Protein AF-A0A5A7NPW7-F1 (afdb_monomer_lite)

Sequence (371 aa):
MAKNNQRTGAKGPSGTAPRSLGAMRADRELAGLTTLFIEWYDDGSEPGLAEEARVALKVFTAALGGYFDSDPAASATAYRAELLAVVLDRLITSTSDDDVVDHAVRSARIFTLFLEDTGRWTGTEEELEELYRLFDEVESMASDLPEIPEEHIPDIEPAAQLEVLAKLPLVAAAGSILRWLGDGKDLDEELMPTALDEEAAAAALAADGAAALPVDQLLAVLEVSGLVSIDAETRRAVPTGEAAEFGTEAASDESRRAAYAALAVAYYWIAVTAFSPDLPLLQDSSELLAVVLVAAASPTPPTVEDLLASSDGVGESADDVVAVTHGRLLELAQAGLVDLAEADGASGPITLAPALVPLLAEALDRAAEEG

Foldseek 3Di:
DDDDDDDDDDDDPDDDDDQAPLLVVLCVQCVVVLVVQLVVCCVPDPHPCSVVSVVLSVLLSVLSSQLCVVPVVDHLQEDALVSSLVSLVVVVVVDPDLVSSLSNLVSSLSSLVSCVVVVNRPYDPVRSVSSVVSSVVVLVVSLLFDFQPPVLQDDDDLLRLLVLLCPFLLLLLLLLLLVLQPQKDAADPVLHRDPVSQVVSQVSSVVSVRFSARVVLSLQLCCQLQQWDQDNVRSMIGGDPLVVQRPDPVHDSVSNSSSSLSSLLSSLLCLLQVDDVVDVLSPLLSSVLSVLQSQQSDPRHDWLVNLCCPLVPVDPSSNSSSVVNVVSLVSCVSSVQWDFDDDPPDTDGTHGDSSNSVSSNSSSVVNSVPD

Radius of gyration: 26.15 Å; chains: 1; bounding box: 70×56×79 Å

Organism: NCBI:txid1682741

pLDDT: mean 85.6, std 12.87, range [43.41, 98.25]

Structure (mmCIF, N/CA/C/O backbone):
data_AF-A0A5A7NPW7-F1
#
_entry.id   AF-A0A5A7NPW7-F1
#
loop_
_atom_site.group_PDB
_atom_site.id
_atom_site.type_symbol
_atom_site.label_atom_id
_atom_site.label_alt_id
_atom_site.label_comp_id
_atom_site.label_asym_id
_atom_site.label_entity_id
_atom_site.label_seq_id
_atom_site.pdbx_PDB_ins_code
_atom_site.Cartn_x
_atom_site.Cartn_y
_atom_site.Cartn_z
_atom_site.occupancy
_atom_site.B_iso_or_equiv
_atom_site.auth_seq_id
_atom_site.auth_comp_id
_atom_site.auth_asym_id
_atom_site.auth_atom_id
_atom_site.pdbx_PDB_model_num
ATOM 1 N N . MET A 1 1 ? 39.673 -28.848 48.457 1.00 44.72 1 MET A N 1
ATOM 2 C CA . MET A 1 1 ? 39.264 -27.998 47.319 1.00 44.72 1 MET A CA 1
ATOM 3 C C . MET A 1 1 ? 37.829 -28.350 46.975 1.00 44.72 1 MET A C 1
ATOM 5 O O . MET A 1 1 ? 37.550 -29.508 46.691 1.00 44.72 1 MET A O 1
ATOM 9 N N . ALA A 1 2 ? 36.922 -27.400 47.192 1.00 43.41 2 ALA A N 1
ATOM 10 C CA . ALA A 1 2 ? 35.480 -27.613 47.246 1.00 43.41 2 ALA A CA 1
ATOM 11 C C . ALA A 1 2 ? 34.859 -27.672 45.841 1.00 43.41 2 ALA A C 1
ATOM 13 O O . ALA A 1 2 ? 35.153 -26.828 44.999 1.00 43.41 2 ALA A O 1
ATOM 14 N N . LYS A 1 3 ? 33.995 -28.666 45.612 1.00 46.78 3 LYS A N 1
ATOM 15 C CA . LYS A 1 3 ? 33.121 -28.755 44.437 1.00 46.78 3 LYS A CA 1
ATOM 16 C C . LYS A 1 3 ? 31.854 -27.951 44.725 1.00 46.78 3 LYS A C 1
ATOM 18 O O . LYS A 1 3 ? 31.143 -28.251 45.681 1.00 46.78 3 LYS A O 1
ATOM 23 N N . ASN A 1 4 ? 31.618 -26.920 43.921 1.00 44.50 4 ASN A N 1
ATOM 24 C CA . ASN A 1 4 ? 30.466 -26.034 44.018 1.00 44.50 4 ASN A CA 1
ATOM 25 C C . ASN A 1 4 ? 29.310 -26.638 43.202 1.00 44.50 4 ASN A C 1
ATOM 27 O O . ASN A 1 4 ? 29.376 -26.680 41.977 1.00 44.50 4 ASN A O 1
ATOM 31 N N . ASN A 1 5 ? 28.287 -27.161 43.882 1.00 44.81 5 ASN A N 1
ATOM 32 C CA . ASN A 1 5 ? 27.066 -27.672 43.256 1.00 44.81 5 ASN A CA 1
ATOM 33 C C . ASN 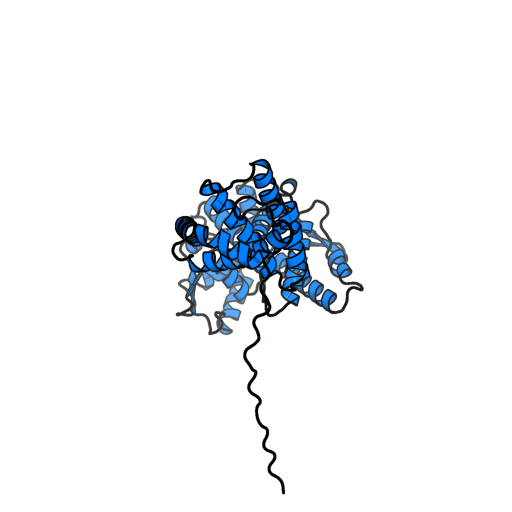A 1 5 ? 26.064 -26.518 43.107 1.00 44.81 5 ASN A C 1
ATOM 35 O O . ASN A 1 5 ? 25.367 -26.175 44.064 1.00 44.81 5 ASN A O 1
ATOM 39 N N . GLN A 1 6 ? 25.963 -25.942 41.908 1.00 48.06 6 GLN A N 1
ATOM 40 C CA . GLN A 1 6 ? 24.840 -25.079 41.545 1.00 48.06 6 GLN A CA 1
ATOM 41 C C . GLN A 1 6 ? 23.592 -25.943 41.326 1.00 48.06 6 GLN A C 1
ATOM 43 O O . GLN A 1 6 ? 23.479 -26.683 40.353 1.00 48.06 6 GLN A O 1
ATOM 48 N N . ARG A 1 7 ? 22.654 -25.862 42.273 1.00 48.84 7 ARG A N 1
ATOM 49 C CA . ARG A 1 7 ? 21.286 -26.363 42.121 1.00 48.84 7 ARG A CA 1
ATOM 50 C C . ARG A 1 7 ? 20.503 -25.380 41.253 1.00 48.84 7 ARG A C 1
ATOM 52 O O . ARG A 1 7 ? 20.209 -24.273 41.691 1.00 48.84 7 ARG A O 1
ATOM 59 N N . THR A 1 8 ? 20.144 -25.811 40.053 1.00 49.22 8 THR A N 1
ATOM 60 C CA . THR A 1 8 ? 19.123 -25.191 39.203 1.00 49.22 8 THR A CA 1
ATOM 61 C C . THR A 1 8 ? 17.767 -25.287 39.905 1.00 49.22 8 THR A C 1
ATOM 63 O O . THR A 1 8 ? 17.200 -26.373 40.034 1.00 49.22 8 THR A O 1
ATOM 66 N N . GLY A 1 9 ? 17.273 -24.162 40.424 1.00 46.06 9 GLY A N 1
ATOM 67 C CA . GLY A 1 9 ? 15.923 -24.057 40.971 1.00 46.06 9 GLY A CA 1
ATOM 68 C C . GLY A 1 9 ? 14.895 -24.140 39.846 1.00 46.06 9 GLY A C 1
ATOM 69 O O . GLY A 1 9 ? 14.925 -23.331 38.923 1.00 46.06 9 GLY A O 1
ATOM 70 N N . ALA A 1 10 ? 14.002 -25.124 39.919 1.00 48.94 10 ALA A N 1
ATOM 71 C CA . ALA A 1 10 ? 12.843 -25.218 39.045 1.00 48.94 10 ALA A CA 1
ATOM 72 C C . ALA A 1 10 ? 11.944 -23.988 39.259 1.00 48.94 10 ALA A C 1
ATOM 74 O O . ALA A 1 10 ? 11.510 -23.732 40.385 1.00 48.94 10 ALA A O 1
ATOM 75 N N . LYS A 1 11 ? 11.677 -23.228 38.187 1.00 53.12 11 LYS A N 1
ATOM 76 C CA . LYS A 1 11 ? 10.608 -22.222 38.159 1.00 53.12 11 LYS A CA 1
ATOM 77 C C . LYS A 1 11 ? 9.298 -22.946 38.476 1.00 53.12 11 LYS A C 1
ATOM 79 O O . LYS A 1 11 ? 8.883 -23.824 37.724 1.00 53.12 11 LYS A O 1
ATOM 84 N N . GLY A 1 12 ? 8.698 -22.633 39.624 1.00 45.97 12 GLY A N 1
ATOM 85 C CA . GLY A 1 12 ? 7.358 -23.105 39.960 1.00 45.97 12 GLY A CA 1
ATOM 86 C C . GLY A 1 12 ? 6.336 -22.611 38.928 1.00 45.97 12 GLY A C 1
ATOM 87 O O . GLY A 1 12 ? 6.608 -21.617 38.250 1.00 45.97 12 GLY A O 1
ATOM 88 N N . PRO A 1 13 ? 5.186 -23.294 38.790 1.00 49.59 13 PRO A N 1
ATOM 89 C CA . PRO A 1 13 ? 4.138 -22.892 37.862 1.00 49.59 13 PRO A CA 1
ATOM 90 C C . PRO A 1 13 ? 3.733 -21.449 38.163 1.00 49.59 13 PRO A C 1
ATOM 92 O O . PRO A 1 13 ? 3.407 -21.112 39.303 1.00 49.59 13 PRO A O 1
ATOM 95 N N . SER A 1 14 ? 3.817 -20.603 37.140 1.00 51.94 14 SER A N 1
ATOM 96 C CA . SER A 1 14 ? 3.294 -19.243 37.131 1.00 51.94 14 SER A CA 1
ATOM 97 C C . SER A 1 14 ? 1.863 -19.271 37.658 1.00 51.94 14 SER A C 1
ATOM 99 O O . SER A 1 14 ? 0.975 -19.850 37.035 1.00 51.94 14 SER A O 1
ATOM 101 N N . GLY A 1 15 ? 1.650 -18.706 38.848 1.00 50.75 15 GLY A N 1
ATOM 102 C CA . GLY A 1 15 ? 0.315 -18.566 39.410 1.00 50.75 15 GLY A CA 1
ATOM 103 C C . GLY A 1 15 ? -0.526 -17.743 38.445 1.00 50.75 15 GLY A C 1
ATOM 104 O O . GLY A 1 15 ? -0.184 -16.596 38.170 1.00 50.75 15 GLY A O 1
ATOM 105 N N . THR A 1 16 ? -1.580 -18.347 37.899 1.00 68.50 16 THR A N 1
ATOM 106 C CA . THR A 1 16 ? -2.540 -17.678 37.024 1.00 68.50 16 THR A CA 1
ATOM 107 C C . THR A 1 16 ? -3.051 -16.440 37.749 1.00 68.50 16 THR A C 1
ATOM 109 O O . THR A 1 16 ? -3.620 -16.559 38.838 1.00 68.50 16 THR A O 1
ATOM 112 N N . ALA A 1 17 ? -2.798 -15.254 37.192 1.00 66.88 17 ALA A N 1
ATOM 113 C CA . ALA A 1 17 ? -3.315 -14.016 37.753 1.00 66.88 17 ALA A CA 1
ATOM 114 C C . ALA A 1 17 ? -4.847 -14.125 37.906 1.00 66.88 17 ALA A C 1
ATOM 116 O O . ALA A 1 17 ? -5.497 -14.782 37.083 1.00 66.88 17 ALA A O 1
ATOM 117 N N . PRO A 1 18 ? -5.437 -13.548 38.968 1.00 78.44 18 PRO A N 1
ATOM 118 C CA . PRO A 1 18 ? -6.883 -13.575 39.148 1.00 78.44 18 PRO A CA 1
ATOM 119 C C . PRO A 1 18 ? -7.572 -12.963 37.917 1.00 78.44 18 PRO A C 1
ATOM 121 O O . PRO A 1 18 ? -7.284 -11.827 37.551 1.00 78.44 18 PRO A O 1
ATOM 124 N N . ARG A 1 19 ? -8.461 -13.727 37.267 1.00 86.75 19 ARG A N 1
ATOM 125 C CA . ARG A 1 19 ? -9.272 -13.252 36.132 1.00 86.75 19 ARG A CA 1
ATOM 126 C C . ARG A 1 19 ? -10.299 -12.222 36.611 1.00 86.75 19 ARG A C 1
ATOM 128 O O . ARG A 1 19 ? -10.912 -12.438 37.659 1.00 86.75 19 ARG A O 1
ATOM 135 N N . SER A 1 20 ? -10.502 -11.143 35.848 1.00 91.38 20 SER A N 1
ATOM 136 C CA . SER A 1 20 ? -11.542 -10.152 36.154 1.00 91.38 20 SER A CA 1
ATOM 137 C C . SER A 1 20 ? -12.945 -10.748 35.986 1.00 91.38 20 SER A C 1
ATOM 139 O O . SER A 1 20 ? -13.138 -11.760 35.301 1.00 91.38 20 SER A O 1
ATOM 141 N N . LEU A 1 21 ? -13.936 -10.144 36.648 1.00 93.75 21 LEU A N 1
ATOM 142 C CA . LEU A 1 21 ? -15.332 -10.568 36.518 1.00 93.75 21 LEU A CA 1
ATOM 143 C C . LEU A 1 21 ? -15.869 -10.281 35.110 1.00 93.75 21 LEU A C 1
ATOM 145 O O . LEU A 1 21 ? -16.601 -11.118 34.580 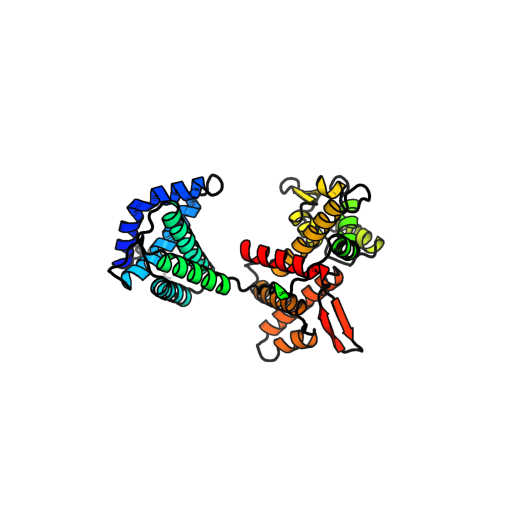1.00 93.75 21 LEU A O 1
ATOM 149 N N . GLY A 1 22 ? -15.469 -9.161 34.495 1.00 93.31 22 GLY A N 1
ATOM 150 C CA . GLY A 1 22 ? -15.767 -8.838 33.103 1.00 93.31 22 GLY A CA 1
ATOM 151 C C . GLY A 1 22 ? -15.268 -9.912 32.142 1.00 93.31 22 GLY A C 1
ATOM 152 O O . GLY A 1 22 ? -16.054 -10.410 31.342 1.00 93.31 22 GLY A O 1
ATOM 153 N N . ALA A 1 23 ? -14.028 -10.389 32.299 1.00 91.69 23 ALA A N 1
ATOM 154 C CA . ALA A 1 23 ? -13.485 -11.467 31.467 1.00 91.69 23 ALA A CA 1
ATOM 155 C C . ALA A 1 23 ? -14.291 -12.777 31.584 1.00 91.69 23 ALA A C 1
ATOM 157 O O . ALA A 1 23 ? -14.645 -13.385 30.578 1.00 91.69 23 ALA A O 1
ATOM 158 N N . MET A 1 24 ? -14.655 -13.196 32.805 1.00 95.94 24 MET A N 1
ATOM 159 C CA . MET A 1 24 ? -15.495 -14.394 32.996 1.00 95.94 24 MET A CA 1
ATOM 160 C C . MET A 1 24 ? -16.886 -14.241 32.374 1.00 95.94 24 MET A C 1
ATOM 162 O O . MET A 1 24 ? -17.508 -15.223 31.962 1.00 95.94 24 MET A O 1
ATOM 166 N N . ARG A 1 25 ? -17.408 -13.014 32.361 1.00 95.88 25 ARG A N 1
ATOM 167 C CA . ARG A 1 25 ? -18.697 -12.708 31.760 1.00 95.88 25 ARG A CA 1
ATOM 168 C C . ARG A 1 25 ? -18.618 -12.726 30.234 1.00 95.88 25 ARG A C 1
ATOM 170 O O . ARG A 1 25 ? -19.495 -13.338 29.633 1.00 95.88 25 ARG A O 1
ATOM 177 N N . ALA A 1 26 ? -17.587 -12.118 29.649 1.00 95.00 26 ALA A N 1
ATOM 178 C CA . ALA A 1 26 ? -17.327 -12.139 28.212 1.00 95.00 26 ALA A CA 1
ATOM 179 C C . ALA A 1 26 ? -17.226 -13.581 27.698 1.00 95.00 26 ALA A C 1
ATOM 181 O O . ALA A 1 26 ? -18.001 -13.954 26.821 1.00 95.00 26 ALA A O 1
ATOM 182 N N . ASP A 1 27 ? -16.412 -14.425 28.350 1.00 95.50 27 ASP A N 1
ATOM 183 C CA . ASP A 1 27 ? -16.305 -15.862 28.047 1.00 95.50 27 ASP A CA 1
ATOM 184 C C . ASP A 1 27 ? -17.688 -16.540 28.007 1.00 95.50 27 ASP A C 1
ATOM 186 O O . ASP A 1 27 ? -18.004 -17.318 27.108 1.00 95.50 27 ASP A O 1
ATOM 190 N N . ARG A 1 28 ? -18.539 -16.254 29.000 1.00 96.44 28 ARG A N 1
ATOM 191 C CA . ARG A 1 28 ? -19.858 -16.885 29.129 1.00 96.44 28 ARG A CA 1
ATOM 192 C C . ARG A 1 28 ? -20.853 -16.403 28.076 1.00 96.44 28 ARG A C 1
ATOM 194 O O . ARG A 1 28 ? -21.636 -17.219 27.597 1.00 96.44 28 ARG A O 1
ATOM 201 N N . GLU A 1 29 ? -20.888 -15.106 27.783 1.00 95.81 29 GLU A N 1
ATOM 202 C CA . GLU A 1 29 ? -21.815 -14.554 26.787 1.00 95.81 29 GLU A CA 1
ATOM 203 C C . GLU A 1 29 ? -21.414 -14.970 25.369 1.00 95.81 29 GLU A C 1
ATOM 205 O O . GLU A 1 29 ? -22.274 -15.385 24.592 1.00 95.81 29 GLU A O 1
ATOM 210 N N . LEU A 1 30 ? -20.114 -14.981 25.068 1.00 96.25 30 LEU A N 1
ATOM 211 C CA . LEU A 1 30 ? -19.608 -15.384 23.759 1.00 96.25 30 LEU A CA 1
ATOM 212 C C . LEU A 1 30 ? -19.659 -16.897 23.531 1.00 96.25 30 LEU A C 1
ATOM 214 O O . LEU A 1 30 ? -19.820 -17.310 22.388 1.00 96.25 30 LEU A O 1
ATOM 218 N N . ALA A 1 31 ? -19.635 -17.735 24.575 1.00 96.31 31 ALA A N 1
ATOM 219 C CA . ALA A 1 31 ? -19.703 -19.195 24.424 1.00 96.31 31 ALA A CA 1
ATOM 220 C C . ALA A 1 31 ? -20.925 -19.689 23.623 1.00 96.31 31 ALA A C 1
ATOM 222 O O . ALA A 1 31 ? -20.846 -20.716 22.952 1.00 96.31 31 ALA A O 1
ATOM 223 N N . GLY A 1 32 ? -22.056 -18.975 23.690 1.00 93.75 32 GLY A N 1
ATOM 224 C CA . GLY A 1 32 ? -23.256 -19.295 22.906 1.00 93.75 32 GLY A CA 1
ATOM 225 C C . GLY A 1 32 ? -23.204 -18.823 21.448 1.00 93.75 32 GLY A C 1
ATOM 226 O O . GLY A 1 32 ? -24.010 -19.276 20.639 1.00 93.75 32 GLY A O 1
ATOM 227 N N . LEU A 1 33 ? -22.273 -17.924 21.122 1.00 97.25 33 LEU A N 1
ATOM 228 C CA . LEU A 1 33 ? -22.103 -17.308 19.806 1.00 97.25 33 LEU A CA 1
ATOM 229 C C . LEU A 1 33 ? -20.884 -17.860 19.057 1.00 97.25 33 LEU A C 1
ATOM 231 O O . LEU A 1 33 ? -20.881 -17.829 17.835 1.00 97.25 33 LEU A O 1
ATOM 235 N N . THR A 1 34 ? -19.893 -18.425 19.757 1.00 96.56 34 THR A N 1
ATOM 236 C CA . THR A 1 34 ? -18.619 -18.888 19.178 1.00 96.56 34 THR A CA 1
ATOM 237 C C . THR A 1 34 ? -18.790 -19.792 17.961 1.00 96.56 34 THR A C 1
ATOM 239 O O . THR A 1 34 ? -18.175 -19.542 16.934 1.00 96.56 34 THR A O 1
ATOM 242 N N . THR A 1 35 ? -19.610 -20.845 18.054 1.00 96.56 35 THR A N 1
ATOM 243 C CA . THR A 1 35 ? -19.797 -21.777 16.928 1.00 96.56 35 THR A CA 1
ATOM 244 C C . THR A 1 35 ? -20.435 -21.084 15.728 1.00 96.56 35 THR A C 1
ATOM 246 O O . THR A 1 35 ? -19.979 -21.285 14.613 1.00 96.56 35 THR A O 1
ATOM 249 N N . LEU A 1 36 ? -21.427 -20.225 15.970 1.00 96.56 36 LEU A N 1
ATOM 250 C CA . LEU A 1 36 ? -22.125 -19.492 14.914 1.00 96.56 36 LEU A CA 1
ATOM 251 C C . LEU A 1 36 ? -21.219 -18.462 14.239 1.00 96.56 36 LEU A C 1
ATOM 253 O O . LEU A 1 36 ? -21.297 -18.295 13.032 1.00 96.56 36 LEU A O 1
ATOM 257 N N . PHE A 1 37 ? -20.367 -17.793 15.015 1.00 96.12 37 PHE A N 1
ATOM 258 C CA . PHE A 1 37 ? -19.384 -16.851 14.494 1.00 96.12 37 PHE A CA 1
ATOM 259 C C . PHE A 1 37 ? -18.368 -17.553 13.589 1.00 96.12 37 PHE A C 1
ATOM 261 O O . PHE A 1 37 ? -18.127 -17.093 12.484 1.00 96.12 37 PHE A O 1
ATOM 268 N N . ILE A 1 38 ? -17.821 -18.694 14.026 1.00 95.31 38 ILE A N 1
ATOM 269 C CA . ILE A 1 38 ? -16.854 -19.469 13.233 1.00 95.31 38 ILE A CA 1
ATOM 270 C C . ILE A 1 38 ? -17.494 -19.996 11.942 1.00 95.31 38 ILE A C 1
ATOM 272 O O . ILE A 1 38 ? -16.861 -19.930 10.897 1.00 95.31 38 ILE A O 1
ATOM 276 N N . GLU A 1 39 ? -18.729 -20.506 12.010 1.00 94.31 39 GLU A N 1
ATOM 277 C CA . GLU A 1 39 ? -19.469 -20.970 10.825 1.00 94.31 39 GLU A CA 1
ATOM 278 C C . GLU A 1 39 ? -19.752 -19.817 9.849 1.00 94.31 39 GLU A C 1
ATOM 280 O O . GLU A 1 39 ? -19.493 -19.957 8.662 1.00 94.31 39 GLU A O 1
ATOM 285 N N . TRP A 1 40 ? -20.211 -18.660 10.341 1.00 94.50 40 TRP A N 1
ATOM 286 C CA . TRP A 1 40 ? -20.449 -17.475 9.506 1.00 94.50 40 TRP A CA 1
ATOM 287 C C . TRP A 1 40 ? -19.161 -16.951 8.852 1.00 94.50 40 TRP A C 1
ATOM 289 O O . TRP A 1 40 ? -19.173 -16.606 7.675 1.00 94.50 40 TRP A O 1
ATOM 299 N N . TYR A 1 41 ? -18.049 -16.939 9.593 1.00 91.38 41 TYR A N 1
ATOM 300 C CA . TYR A 1 41 ? -16.758 -16.464 9.094 1.00 91.38 41 TYR A CA 1
ATOM 301 C C . TYR A 1 41 ? -16.190 -17.373 7.988 1.00 91.38 41 TYR A C 1
ATOM 303 O O . TYR A 1 41 ? -15.672 -16.876 6.995 1.00 91.38 41 TYR A O 1
ATOM 311 N N . ASP A 1 42 ? -16.321 -18.698 8.133 1.00 89.69 42 ASP A N 1
ATOM 312 C CA . ASP A 1 42 ? -15.848 -19.695 7.149 1.00 89.69 42 ASP A CA 1
ATOM 313 C C . ASP A 1 42 ? -16.768 -19.805 5.912 1.00 89.69 42 ASP A C 1
ATOM 315 O O . ASP A 1 42 ? -16.332 -20.264 4.860 1.00 89.69 42 ASP A O 1
ATOM 319 N N . ASP A 1 43 ? -18.037 -19.386 6.019 1.00 86.31 43 ASP A N 1
ATOM 320 C CA . ASP A 1 43 ? -18.990 -19.358 4.896 1.00 86.31 43 ASP A CA 1
ATOM 321 C C . ASP A 1 43 ? -18.819 -18.113 3.996 1.00 86.31 43 ASP A C 1
ATOM 323 O O . ASP A 1 43 ? -19.143 -18.167 2.805 1.00 86.31 43 ASP A O 1
ATOM 327 N N . GLY A 1 44 ? -18.373 -16.983 4.562 1.00 70.31 44 GLY A N 1
ATOM 328 C CA . GLY A 1 44 ? -18.258 -15.691 3.867 1.00 70.31 44 GLY A CA 1
ATOM 329 C C . GLY A 1 44 ? -16.873 -15.395 3.287 1.00 70.31 44 GLY A C 1
ATOM 330 O O . GLY A 1 44 ? -16.767 -14.718 2.263 1.00 70.31 44 GLY A O 1
ATOM 331 N N . SER A 1 45 ? -15.835 -15.939 3.911 1.00 59.44 45 SER A N 1
ATOM 332 C CA . SER A 1 45 ? -14.433 -15.736 3.557 1.00 59.44 45 SER A CA 1
ATOM 333 C C . SER A 1 45 ? -13.831 -17.093 3.191 1.00 59.44 45 SER A C 1
ATOM 335 O O . SER A 1 45 ? -14.343 -18.124 3.607 1.00 59.44 45 SER A O 1
ATOM 337 N N . GLU A 1 46 ? -12.805 -17.116 2.347 1.00 65.00 46 GLU A N 1
ATOM 338 C CA . GLU A 1 46 ? -12.236 -18.318 1.718 1.00 65.00 46 GLU A CA 1
ATOM 339 C C . GLU A 1 46 ? -12.217 -19.595 2.599 1.00 65.00 46 GLU A C 1
ATOM 341 O O . GLU A 1 46 ? -11.962 -19.523 3.799 1.00 65.00 46 GLU A O 1
ATOM 346 N N . PRO A 1 47 ? -12.434 -20.802 2.037 1.00 70.88 47 PRO A N 1
ATOM 347 C CA . PRO A 1 47 ? -12.496 -22.024 2.840 1.00 70.88 47 PRO A CA 1
ATOM 348 C C . PRO A 1 47 ? -11.241 -22.235 3.704 1.00 70.88 47 PRO A C 1
ATOM 350 O O . PRO A 1 47 ? -10.138 -22.350 3.167 1.00 70.88 47 PRO A O 1
ATOM 353 N N . GLY A 1 48 ? -11.410 -22.411 5.020 1.00 72.12 48 GLY A N 1
ATOM 354 C CA . GLY A 1 48 ? -10.316 -22.764 5.934 1.00 72.12 48 GLY A CA 1
ATOM 355 C C . GLY A 1 48 ? -9.923 -21.693 6.952 1.00 72.12 48 GLY A C 1
ATOM 356 O O . GLY A 1 48 ? -8.926 -21.877 7.653 1.00 72.12 48 GLY A O 1
ATOM 357 N N . LEU A 1 49 ? -10.710 -20.628 7.106 1.00 84.94 49 LEU A N 1
ATOM 358 C CA . LEU A 1 49 ? -10.400 -19.502 7.999 1.00 84.94 49 LEU A CA 1
ATOM 359 C C . LEU A 1 49 ? -10.907 -19.687 9.439 1.00 84.94 49 LEU A C 1
ATOM 361 O O . LEU A 1 49 ? -10.834 -18.789 10.278 1.00 84.94 49 LEU A O 1
ATOM 365 N N . ALA A 1 50 ? -11.369 -20.889 9.786 1.00 87.62 50 ALA A N 1
ATOM 366 C CA . ALA A 1 50 ? -11.861 -21.204 11.125 1.00 87.62 50 ALA A CA 1
ATOM 367 C C . ALA A 1 50 ? -10.844 -20.949 12.260 1.00 87.62 50 ALA A C 1
ATOM 369 O O . ALA A 1 50 ? -11.259 -20.722 13.399 1.00 87.62 50 ALA A O 1
ATOM 370 N N . GLU A 1 51 ? -9.531 -21.023 11.999 1.00 85.56 51 GLU A N 1
ATOM 371 C CA . GLU A 1 51 ? -8.528 -20.647 13.008 1.00 85.56 51 GLU A CA 1
ATOM 372 C C . GLU A 1 51 ? -8.398 -19.134 13.168 1.00 85.56 51 GLU A C 1
ATOM 374 O O . GLU A 1 51 ? -8.322 -18.663 14.301 1.00 85.56 51 GLU A O 1
ATOM 379 N N . GLU A 1 52 ? -8.454 -18.371 12.078 1.00 83.44 52 GLU A N 1
ATOM 380 C CA . GLU A 1 52 ? -8.440 -16.907 12.125 1.00 83.44 52 GLU A CA 1
ATOM 381 C C . GLU A 1 52 ? -9.643 -16.375 12.908 1.00 83.44 52 GLU A C 1
ATOM 383 O O . GLU A 1 52 ? -9.475 -15.615 13.863 1.00 83.44 52 GLU A O 1
ATOM 388 N N . ALA A 1 53 ? -10.840 -16.910 12.642 1.00 90.31 53 ALA A N 1
ATOM 389 C CA . ALA A 1 53 ? -12.046 -16.597 13.407 1.00 90.31 53 ALA A CA 1
ATOM 390 C C . ALA A 1 53 ? -11.865 -16.837 14.921 1.00 90.31 53 ALA A C 1
ATOM 392 O O . ALA A 1 53 ? -12.356 -16.077 15.759 1.00 90.31 53 ALA A O 1
ATOM 393 N N . ARG A 1 54 ? -11.140 -17.891 15.322 1.00 91.94 54 ARG A N 1
ATOM 394 C CA . ARG A 1 54 ? -10.872 -18.160 16.747 1.00 91.94 54 ARG A CA 1
ATOM 395 C C . ARG A 1 54 ? -9.890 -17.171 17.351 1.00 91.94 54 ARG A C 1
ATOM 397 O O . ARG A 1 54 ? -10.045 -16.837 18.528 1.00 91.94 54 ARG A O 1
ATOM 404 N N . VAL A 1 55 ? -8.885 -16.740 16.590 1.00 86.94 55 VAL A N 1
ATOM 405 C CA . VAL A 1 55 ? -7.944 -15.706 17.033 1.00 86.94 55 VAL A CA 1
ATOM 406 C C . VAL A 1 55 ? -8.695 -14.390 17.218 1.00 86.94 55 VAL A C 1
ATOM 408 O O . VAL A 1 55 ? -8.672 -13.859 18.332 1.00 86.94 55 VAL A O 1
ATOM 411 N N . ALA A 1 56 ? -9.470 -13.968 16.218 1.00 87.12 56 ALA A N 1
ATOM 412 C CA . ALA A 1 56 ? -10.263 -12.745 16.276 1.00 87.12 56 ALA A CA 1
ATOM 413 C C . ALA A 1 56 ? -11.226 -12.747 17.475 1.00 87.12 56 ALA A C 1
ATOM 415 O O . ALA A 1 56 ? -11.228 -11.842 18.315 1.00 87.12 56 ALA A O 1
ATOM 416 N N . LEU A 1 57 ? -11.979 -13.840 17.661 1.00 92.56 57 LEU A N 1
ATOM 417 C CA . LEU A 1 57 ? -12.910 -13.954 18.785 1.00 92.56 57 LEU A CA 1
ATOM 418 C C . LEU A 1 57 ? -12.193 -13.917 20.139 1.00 92.56 57 LEU A C 1
ATOM 420 O O . LEU A 1 57 ? -12.711 -13.340 21.094 1.00 92.56 57 LEU A O 1
ATOM 424 N N . LYS A 1 58 ? -11.005 -14.519 20.253 1.00 90.88 58 LYS A N 1
ATOM 425 C CA . LYS A 1 58 ? -10.213 -14.490 21.489 1.00 90.88 58 LYS A CA 1
ATOM 426 C C . LYS A 1 58 ? -9.760 -13.068 21.825 1.00 90.88 58 LYS A C 1
ATOM 428 O O . LYS A 1 58 ? -9.819 -12.697 22.999 1.00 90.88 58 LYS A O 1
ATOM 433 N N . VAL A 1 59 ? -9.323 -12.292 20.834 1.00 87.19 59 VAL A N 1
ATOM 434 C CA . VAL A 1 59 ? -8.909 -10.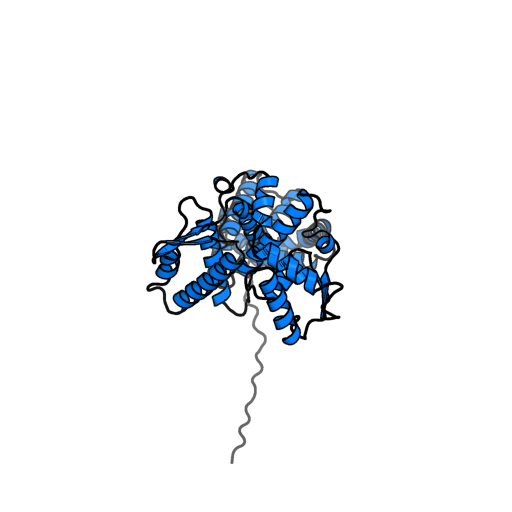896 21.039 1.00 87.19 59 VAL A CA 1
ATOM 435 C C . VAL A 1 59 ? -10.112 -10.029 21.396 1.00 87.19 59 VAL A C 1
ATOM 437 O O . VAL A 1 59 ? -10.093 -9.358 22.431 1.00 87.19 59 VAL A O 1
ATOM 440 N N . PHE A 1 60 ? -11.214 -10.153 20.656 1.00 91.56 60 PHE A N 1
ATOM 441 C CA . PHE A 1 60 ? -12.452 -9.450 20.986 1.00 91.56 60 PHE A CA 1
ATOM 442 C C . PHE A 1 60 ? -12.990 -9.819 22.379 1.00 91.56 60 PHE A C 1
ATOM 444 O O . PHE A 1 60 ? -13.431 -8.948 23.123 1.00 91.56 60 PHE A O 1
ATOM 451 N N . THR A 1 61 ? -12.884 -11.087 22.800 1.00 93.31 61 THR A N 1
ATOM 452 C CA . THR A 1 61 ? -13.277 -11.525 24.156 1.00 93.31 61 THR A CA 1
ATOM 453 C C . THR A 1 61 ? -12.510 -10.763 25.241 1.00 93.31 61 THR A C 1
ATOM 455 O O . THR A 1 61 ? -13.080 -10.422 26.280 1.00 93.31 61 THR A O 1
ATOM 458 N N . ALA A 1 62 ? -11.223 -10.477 25.017 1.00 88.69 62 ALA A N 1
ATOM 459 C CA . ALA A 1 62 ? -10.414 -9.708 25.957 1.00 88.69 62 ALA A CA 1
ATOM 460 C 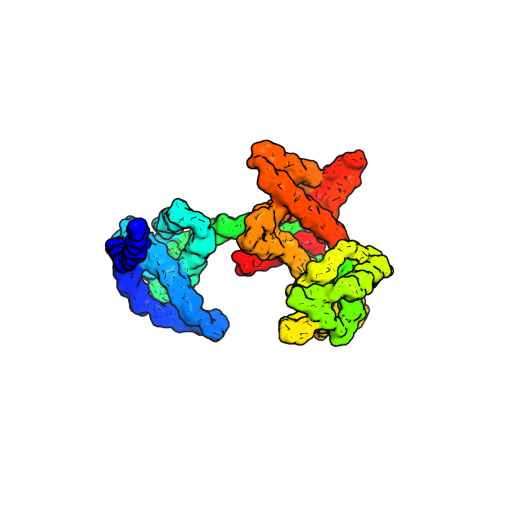C . ALA A 1 62 ? -10.879 -8.245 26.035 1.00 88.69 62 ALA A C 1
ATOM 462 O O . ALA A 1 62 ? -11.093 -7.740 27.143 1.00 88.69 62 ALA A O 1
ATOM 463 N N . ALA A 1 63 ? -11.112 -7.602 24.885 1.00 88.50 63 ALA A N 1
ATOM 464 C CA . ALA A 1 63 ? -11.656 -6.245 24.815 1.00 88.50 63 ALA A CA 1
ATOM 465 C C . ALA A 1 63 ? -13.040 -6.165 25.485 1.00 88.50 63 ALA A C 1
ATOM 467 O O . ALA A 1 63 ? -13.263 -5.355 26.386 1.00 88.50 63 ALA A O 1
ATOM 468 N N . LEU A 1 64 ? -13.945 -7.089 25.157 1.00 93.25 64 LEU A N 1
ATOM 469 C CA . LEU A 1 64 ? -15.279 -7.168 25.749 1.00 93.25 64 LEU A CA 1
ATOM 470 C C . LEU A 1 64 ? -15.232 -7.395 27.270 1.00 93.25 64 LEU A C 1
ATOM 472 O O . LEU A 1 64 ? -16.067 -6.878 28.010 1.00 93.25 64 LEU A O 1
ATOM 476 N N . GLY A 1 65 ? -14.225 -8.120 27.766 1.00 92.44 65 GLY A N 1
ATOM 477 C CA . GLY A 1 65 ? -13.970 -8.254 29.198 1.00 92.44 65 GLY A CA 1
ATOM 478 C C . GLY A 1 65 ? -13.700 -6.906 29.877 1.00 92.44 65 GLY A C 1
ATOM 479 O O . GLY A 1 65 ? -14.322 -6.603 30.897 1.00 92.44 65 GLY A O 1
ATOM 480 N N . GLY A 1 66 ? -12.833 -6.077 29.286 1.00 89.50 66 GLY A N 1
ATOM 481 C CA . GLY A 1 66 ? -12.563 -4.710 29.753 1.00 89.50 66 GLY A CA 1
ATOM 482 C C . GLY A 1 66 ? -13.778 -3.781 29.640 1.00 89.50 66 GLY A C 1
ATOM 483 O O . GLY A 1 66 ? -14.022 -2.951 30.524 1.00 89.50 66 GLY A O 1
ATOM 484 N N . TYR A 1 67 ? -14.585 -3.974 28.594 1.00 92.69 67 TYR A N 1
ATOM 485 C CA . TYR A 1 67 ? -15.858 -3.286 28.403 1.00 92.69 67 TYR A CA 1
ATOM 486 C C . TYR A 1 67 ? -16.849 -3.616 29.524 1.00 92.69 67 TYR A C 1
ATOM 488 O O . TYR A 1 67 ? -17.378 -2.711 30.169 1.00 92.69 67 TYR A O 1
ATOM 496 N N . PHE A 1 68 ? -17.054 -4.897 29.840 1.00 94.75 68 PHE A N 1
ATOM 497 C CA . PHE A 1 68 ? -17.954 -5.324 30.918 1.00 94.75 68 PHE A CA 1
ATOM 498 C C . PHE A 1 68 ? -17.501 -4.913 32.316 1.00 94.75 68 PHE A C 1
ATOM 500 O O . PHE A 1 68 ? -18.343 -4.756 33.202 1.00 94.75 68 PHE A O 1
ATOM 507 N N . ASP A 1 69 ? -16.199 -4.725 32.527 1.00 91.25 69 ASP A N 1
ATOM 508 C CA . ASP A 1 69 ? -15.693 -4.148 33.773 1.00 91.25 69 ASP A CA 1
ATOM 509 C C . ASP A 1 69 ? -16.069 -2.651 33.894 1.00 91.25 69 ASP A C 1
ATOM 511 O O . ASP A 1 69 ? -16.167 -2.134 35.009 1.00 91.25 69 ASP A O 1
ATOM 515 N N . SER A 1 70 ? -16.330 -1.968 32.770 1.00 89.81 70 SER A N 1
ATOM 516 C CA . SER A 1 70 ? -16.703 -0.544 32.715 1.00 89.81 70 SER A CA 1
ATOM 517 C C . SER A 1 70 ? -18.221 -0.320 32.650 1.00 89.81 70 SER A C 1
ATOM 519 O O . SER A 1 70 ? -18.708 0.655 33.222 1.00 89.81 70 SER A O 1
ATOM 521 N N . ASP A 1 71 ? -18.975 -1.240 32.038 1.00 93.12 71 ASP A N 1
ATOM 522 C CA . ASP A 1 71 ? -20.444 -1.270 32.055 1.00 93.12 71 ASP A CA 1
ATOM 523 C C . ASP A 1 71 ? -20.998 -2.677 32.376 1.00 93.12 71 ASP A C 1
ATOM 525 O O . ASP A 1 71 ? -21.164 -3.530 31.495 1.00 93.12 71 ASP A O 1
ATOM 529 N N . PRO A 1 72 ? -21.365 -2.930 33.645 1.00 87.44 72 PRO A N 1
ATOM 530 C CA . PRO A 1 72 ? -21.957 -4.197 34.063 1.00 87.44 72 PRO A CA 1
ATOM 531 C C . PRO A 1 72 ? -23.351 -4.486 33.487 1.00 87.44 72 PRO A C 1
ATOM 533 O O . PRO A 1 72 ? -23.826 -5.610 33.639 1.00 87.44 72 PRO A O 1
ATOM 536 N N . ALA A 1 73 ? -24.040 -3.522 32.869 1.00 88.88 73 ALA A N 1
ATOM 537 C CA . ALA A 1 73 ? -25.360 -3.732 32.266 1.00 88.88 73 ALA A CA 1
ATOM 538 C C . ALA A 1 73 ? -25.297 -4.103 30.777 1.00 88.88 73 ALA A C 1
ATOM 540 O O . ALA A 1 73 ? -26.296 -4.565 30.230 1.00 88.88 73 ALA A O 1
ATOM 541 N N . ALA A 1 74 ? -24.136 -3.942 30.146 1.00 90.50 74 ALA A N 1
ATOM 542 C CA . ALA A 1 74 ? -23.951 -4.167 28.720 1.00 90.50 74 ALA A CA 1
ATOM 543 C C . ALA A 1 74 ? -24.118 -5.619 28.280 1.00 90.50 74 ALA A C 1
ATOM 545 O O . ALA A 1 74 ? -24.132 -6.516 29.114 1.00 90.50 74 ALA A O 1
ATOM 546 N N . SER A 1 75 ? -24.206 -5.857 26.975 1.00 94.12 75 SER A N 1
ATOM 547 C CA . SER A 1 75 ? -24.397 -7.180 26.376 1.00 94.12 75 SER A CA 1
ATOM 548 C C . SER A 1 75 ? -23.337 -7.430 25.309 1.00 94.12 75 SER A C 1
ATOM 550 O O . SER A 1 75 ? -22.928 -6.505 24.616 1.00 94.12 75 SER A O 1
ATOM 552 N N . ALA A 1 76 ? -22.947 -8.685 25.093 1.00 95.75 76 ALA A N 1
ATOM 553 C CA . ALA A 1 76 ? -22.111 -9.057 23.948 1.00 95.75 76 ALA A CA 1
ATOM 554 C C . ALA A 1 76 ? -22.801 -8.799 22.594 1.00 95.75 76 ALA A C 1
ATOM 556 O O . ALA A 1 76 ? -22.165 -8.894 21.558 1.00 95.75 76 ALA A O 1
ATOM 557 N N . THR A 1 77 ? -24.104 -8.510 22.603 1.00 97.44 77 THR A N 1
ATOM 558 C CA . THR A 1 77 ? -24.931 -8.255 21.412 1.00 97.44 77 THR A CA 1
ATOM 559 C C . THR A 1 77 ? -25.489 -6.830 21.355 1.00 97.44 77 THR A C 1
ATOM 561 O O . THR A 1 77 ? -26.343 -6.547 20.522 1.00 97.44 77 THR A O 1
ATOM 564 N N . ALA A 1 78 ? -25.078 -5.957 22.277 1.00 95.62 78 ALA A N 1
ATOM 565 C CA . ALA A 1 78 ? -25.399 -4.531 22.286 1.00 95.62 78 ALA A CA 1
ATOM 566 C C . ALA A 1 78 ? -24.373 -3.803 23.157 1.00 95.62 78 ALA A C 1
ATOM 568 O O . ALA A 1 78 ? -24.339 -3.983 24.383 1.00 95.62 78 ALA A O 1
ATOM 569 N N . TYR A 1 79 ? -23.542 -2.990 22.522 1.00 94.50 79 TYR A N 1
ATOM 570 C CA . TYR A 1 79 ? -22.516 -2.188 23.174 1.00 94.50 79 TYR A CA 1
ATOM 571 C C . TYR A 1 79 ? -22.396 -0.830 22.489 1.00 94.50 79 TYR A C 1
ATOM 573 O O . TYR A 1 79 ? -22.774 -0.658 21.339 1.00 94.50 79 TYR A O 1
ATOM 581 N N . ARG A 1 80 ? -21.904 0.152 23.237 1.00 94.94 80 ARG A N 1
ATOM 582 C CA . ARG A 1 80 ? -21.843 1.549 22.826 1.00 94.94 80 ARG A CA 1
ATOM 583 C C . ARG A 1 80 ? -20.450 1.910 22.345 1.00 94.94 80 ARG A C 1
ATOM 585 O O . ARG A 1 80 ? -19.469 1.570 23.016 1.00 94.94 80 ARG A O 1
ATOM 592 N N . ALA A 1 81 ? -20.385 2.686 21.269 1.00 94.62 81 ALA A N 1
ATOM 593 C CA . ALA A 1 81 ? -19.134 3.168 20.701 1.00 94.62 81 ALA A CA 1
ATOM 594 C C . ALA A 1 81 ? -18.268 3.894 21.739 1.00 94.62 81 ALA A C 1
ATOM 596 O O . ALA A 1 81 ? -17.102 3.554 21.907 1.00 94.62 81 ALA A O 1
ATOM 597 N N . GLU A 1 82 ? -18.824 4.807 22.542 1.00 93.25 82 GLU A N 1
ATOM 598 C CA . GLU A 1 82 ? -17.977 5.640 23.412 1.00 93.25 82 GLU A CA 1
ATOM 599 C C . GLU A 1 82 ? -17.297 4.839 24.528 1.00 93.25 82 GLU A C 1
ATOM 601 O O . GLU A 1 82 ? -16.189 5.160 24.954 1.00 93.25 82 GLU A O 1
ATOM 606 N N . LEU A 1 83 ? -17.948 3.781 25.015 1.00 92.81 83 LEU A N 1
ATOM 607 C CA . LEU A 1 83 ? -17.353 2.896 26.015 1.00 92.81 83 LEU A CA 1
ATOM 608 C C . LEU A 1 83 ? -16.349 1.930 25.389 1.00 92.81 83 LEU A C 1
ATOM 610 O O . LEU A 1 83 ? -15.339 1.624 26.024 1.00 92.81 83 LEU A O 1
ATOM 614 N N . LEU A 1 84 ? -16.602 1.480 24.159 1.00 92.75 84 LEU A N 1
ATOM 615 C CA . LEU A 1 84 ? -15.658 0.651 23.419 1.00 92.75 84 LEU A CA 1
ATOM 616 C C . LEU A 1 84 ? -14.387 1.442 23.101 1.00 92.75 84 LEU A C 1
ATOM 618 O O . LEU A 1 84 ? -13.301 0.944 23.376 1.00 92.75 84 LEU A O 1
ATOM 622 N N . ALA A 1 85 ? -14.516 2.700 22.675 1.00 89.62 85 ALA A N 1
ATOM 623 C CA . ALA A 1 85 ? -13.399 3.615 22.449 1.00 89.62 85 ALA A CA 1
ATOM 624 C C . ALA A 1 85 ? -12.499 3.746 23.689 1.00 89.62 85 ALA A C 1
ATOM 626 O O . ALA A 1 85 ? -11.285 3.624 23.590 1.00 89.62 85 ALA A O 1
ATOM 627 N N . VAL A 1 86 ? -13.079 3.897 24.888 1.00 89.50 86 VAL A N 1
ATOM 628 C CA . VAL A 1 86 ? -12.309 3.961 26.149 1.00 89.50 86 VAL A CA 1
ATOM 629 C C . VAL A 1 86 ? -11.564 2.656 26.446 1.00 89.50 86 VAL A C 1
ATOM 631 O O . VAL A 1 86 ? -10.496 2.668 27.060 1.00 89.50 86 VAL A O 1
ATOM 634 N N . VAL A 1 87 ? -12.133 1.509 26.079 1.00 90.12 87 VAL A N 1
ATOM 635 C CA . VAL A 1 87 ? -11.485 0.206 26.273 1.00 90.12 87 VAL A CA 1
ATOM 636 C C . VAL A 1 87 ? -10.345 0.017 25.281 1.00 90.12 87 VAL A C 1
ATOM 638 O O . VAL A 1 87 ? -9.283 -0.448 25.688 1.00 90.12 87 VAL A O 1
ATOM 641 N N . LEU A 1 88 ? -10.555 0.403 24.023 1.00 86.19 88 LEU A N 1
ATOM 642 C CA . LEU A 1 88 ? -9.539 0.366 22.976 1.00 86.19 88 LEU A CA 1
ATOM 643 C C . LEU A 1 88 ? -8.384 1.324 23.303 1.00 86.19 88 LEU A C 1
ATOM 645 O O . LEU A 1 88 ? -7.245 0.883 23.324 1.00 86.19 88 LEU A O 1
ATOM 649 N N . ASP A 1 89 ? -8.661 2.563 23.722 1.00 84.31 89 ASP A N 1
ATOM 650 C CA . ASP A 1 89 ? -7.653 3.532 24.198 1.00 84.31 89 ASP A CA 1
ATOM 651 C C . ASP A 1 89 ? -6.821 2.987 25.374 1.00 84.31 89 ASP A C 1
ATOM 653 O O . ASP A 1 89 ? -5.599 3.134 25.445 1.00 84.31 89 ASP A O 1
ATOM 657 N N . ARG A 1 90 ? -7.457 2.260 26.301 1.00 85.50 90 ARG A N 1
ATOM 658 C CA . ARG A 1 90 ? -6.727 1.562 27.371 1.00 85.50 90 ARG A CA 1
ATOM 659 C C . ARG A 1 90 ? -5.876 0.414 26.853 1.00 85.50 90 ARG A C 1
ATOM 661 O O . ARG A 1 90 ? -4.811 0.179 27.415 1.00 85.50 90 ARG A O 1
ATOM 668 N N . LEU A 1 91 ? -6.354 -0.324 25.854 1.00 80.06 91 LEU A N 1
ATOM 669 C CA . LEU A 1 91 ? -5.589 -1.394 25.226 1.00 80.06 91 LEU A CA 1
ATOM 670 C C . LEU A 1 91 ? -4.331 -0.793 24.590 1.00 80.06 91 LEU A C 1
ATOM 672 O O . LEU A 1 91 ? -3.241 -1.184 25.004 1.00 80.06 91 LEU A O 1
ATOM 676 N N . ILE A 1 92 ? -4.512 0.231 23.745 1.00 75.44 92 ILE A N 1
ATOM 677 C CA . ILE A 1 92 ? -3.472 1.039 23.086 1.00 75.44 92 ILE A CA 1
ATOM 678 C C . ILE A 1 92 ? -2.437 1.512 24.099 1.00 75.44 92 ILE A C 1
ATOM 680 O O . ILE A 1 92 ? -1.260 1.221 23.977 1.00 75.44 92 ILE A O 1
ATOM 684 N N . THR A 1 93 ? -2.865 2.170 25.174 1.00 79.19 93 THR A N 1
ATOM 685 C CA . THR A 1 93 ? -1.930 2.717 26.173 1.00 79.19 93 THR A CA 1
ATOM 686 C C . THR A 1 93 ? -1.259 1.661 27.061 1.00 79.19 93 THR A C 1
ATOM 688 O O . THR A 1 93 ? -0.295 1.974 27.766 1.00 79.19 93 THR A O 1
ATOM 691 N N . SER A 1 94 ? -1.768 0.425 27.087 1.00 76.69 94 SER A N 1
ATOM 692 C CA . SER A 1 94 ? -1.253 -0.662 27.933 1.00 76.69 94 SER A CA 1
ATOM 693 C C . SER A 1 94 ? -0.308 -1.623 27.215 1.00 76.69 94 SER A C 1
ATOM 695 O O . SER A 1 94 ? 0.414 -2.368 27.888 1.00 76.69 94 SER A O 1
ATOM 697 N N . THR A 1 95 ? -0.313 -1.605 25.884 1.00 76.12 95 THR A N 1
ATOM 698 C CA . THR A 1 95 ? 0.583 -2.374 25.024 1.00 76.12 95 THR A CA 1
ATOM 699 C C . THR A 1 95 ? 1.491 -1.419 24.248 1.00 76.12 95 THR A C 1
ATOM 701 O O . THR A 1 95 ? 1.202 -0.238 24.139 1.00 76.12 95 THR A O 1
ATOM 704 N N . SER A 1 96 ? 2.632 -1.902 23.775 1.00 69.69 96 SER A N 1
ATOM 705 C CA . SER A 1 96 ? 3.504 -1.161 22.845 1.00 69.69 96 SER A CA 1
ATOM 706 C C . SER A 1 96 ? 3.564 -1.879 21.498 1.00 69.69 96 SER A C 1
ATOM 708 O O . SER A 1 96 ? 4.615 -1.927 20.874 1.00 69.69 96 SER A O 1
ATOM 710 N N . ASP A 1 97 ? 2.495 -2.602 21.193 1.00 73.94 97 ASP A N 1
ATOM 711 C CA . ASP A 1 97 ? 2.381 -3.563 20.107 1.00 73.94 97 ASP A CA 1
ATOM 712 C C . ASP A 1 97 ? 1.118 -3.157 19.350 1.00 73.94 97 ASP A C 1
ATOM 714 O O . ASP A 1 97 ? 0.006 -3.436 19.817 1.00 73.94 97 ASP A O 1
ATOM 718 N N . ASP A 1 98 ? 1.311 -2.369 18.295 1.00 67.44 98 ASP A N 1
ATOM 719 C CA . ASP A 1 98 ? 0.234 -1.729 17.537 1.00 67.44 98 ASP A CA 1
ATOM 720 C C . ASP A 1 98 ? -0.613 -2.779 16.796 1.00 67.44 98 ASP A C 1
ATOM 722 O O . ASP A 1 98 ? -1.840 -2.658 16.759 1.00 67.44 98 ASP A O 1
ATOM 726 N N . ASP A 1 99 ? -0.013 -3.913 16.410 1.00 73.00 99 ASP A N 1
ATOM 727 C CA . ASP A 1 99 ? -0.706 -5.078 15.841 1.00 73.00 99 ASP A CA 1
ATOM 728 C C . ASP A 1 99 ? -1.816 -5.595 16.771 1.00 73.00 99 ASP A C 1
ATOM 730 O O . ASP A 1 99 ? -2.877 -6.043 16.333 1.00 73.00 99 ASP A O 1
ATOM 734 N N . VAL A 1 100 ? -1.606 -5.544 18.093 1.00 76.25 100 VAL A N 1
ATOM 735 C CA . VAL A 1 100 ? -2.610 -5.999 19.071 1.00 76.25 100 VAL A CA 1
ATOM 736 C C . VAL A 1 100 ? -3.825 -5.074 19.090 1.00 76.25 100 VAL A C 1
ATOM 738 O O . VAL A 1 100 ? -4.943 -5.540 19.343 1.00 76.25 100 VAL A O 1
ATOM 741 N N . VAL A 1 101 ? -3.615 -3.779 18.858 1.00 76.88 101 VAL A N 1
ATOM 742 C CA . VAL A 1 101 ? -4.682 -2.779 18.791 1.00 76.88 101 VAL A CA 1
ATOM 743 C C . VAL A 1 101 ? -5.474 -2.964 17.514 1.00 76.88 101 VAL A C 1
ATOM 745 O O . VAL A 1 101 ? -6.691 -3.146 17.610 1.00 76.88 101 VAL A O 1
ATOM 748 N N . ASP A 1 102 ? -4.797 -2.970 16.366 1.00 80.25 102 ASP A N 1
ATOM 749 C CA . ASP A 1 102 ? -5.447 -3.142 15.068 1.00 80.25 102 ASP A CA 1
ATOM 750 C C . ASP A 1 102 ? -6.264 -4.436 15.058 1.00 80.25 102 ASP A C 1
ATOM 752 O O . ASP A 1 102 ? -7.480 -4.440 14.843 1.00 80.25 102 ASP A O 1
ATOM 756 N N . HIS A 1 103 ? -5.649 -5.538 15.495 1.00 82.06 103 HIS A N 1
ATOM 757 C CA . HIS A 1 103 ? -6.334 -6.817 15.554 1.00 82.06 103 HIS A CA 1
ATOM 758 C C . HIS A 1 103 ? -7.543 -6.798 16.501 1.00 82.06 103 HIS A C 1
ATOM 760 O O . HIS A 1 103 ? -8.535 -7.484 16.244 1.00 82.06 103 HIS A O 1
ATOM 766 N N . ALA A 1 104 ? -7.520 -6.021 17.590 1.00 86.38 104 ALA A N 1
ATOM 767 C CA . ALA A 1 104 ? -8.667 -5.884 18.487 1.00 86.38 104 ALA A CA 1
ATOM 768 C C . ALA A 1 104 ? -9.812 -5.069 17.875 1.00 86.38 104 ALA A C 1
ATOM 770 O O . ALA A 1 104 ? -10.974 -5.458 18.035 1.00 86.38 104 ALA A O 1
ATOM 771 N N . VAL A 1 105 ? -9.493 -3.980 17.173 1.00 89.06 105 VAL A N 1
ATOM 772 C CA . VAL A 1 105 ? -10.453 -3.124 16.459 1.00 89.06 105 VAL A CA 1
ATOM 773 C C . VAL A 1 105 ? -11.098 -3.915 15.328 1.00 89.06 105 VAL A C 1
ATOM 775 O O . VAL A 1 105 ? -12.322 -4.068 15.309 1.00 89.06 105 VAL A O 1
ATOM 778 N N . ARG A 1 106 ? -10.280 -4.540 14.476 1.00 88.94 106 ARG A N 1
ATOM 779 C CA . ARG A 1 106 ? -10.717 -5.398 13.372 1.00 88.94 106 ARG A CA 1
ATOM 780 C C . ARG A 1 106 ? -11.586 -6.551 13.862 1.00 88.94 106 ARG A C 1
ATOM 782 O O . ARG A 1 106 ? -12.670 -6.792 13.333 1.00 88.94 106 ARG A O 1
ATOM 789 N N . SER A 1 107 ? -11.176 -7.222 14.941 1.00 92.25 107 SER A N 1
ATOM 790 C CA . SER A 1 107 ? -11.973 -8.293 15.557 1.00 92.25 107 SER A CA 1
ATOM 791 C C . SER A 1 107 ? -13.319 -7.798 16.087 1.00 92.25 107 SER A C 1
ATOM 793 O O . SER A 1 107 ? -14.323 -8.501 15.960 1.00 92.25 107 SER A O 1
ATOM 795 N N . ALA A 1 108 ? -13.362 -6.601 16.683 1.00 94.44 108 ALA A N 1
ATOM 796 C CA . ALA A 1 108 ? -14.604 -5.992 17.147 1.00 94.44 108 ALA A CA 1
ATOM 797 C C . ALA A 1 108 ? -15.527 -5.627 15.980 1.00 94.44 108 ALA A C 1
ATOM 799 O O . ALA A 1 108 ? -16.726 -5.909 16.050 1.00 94.44 108 ALA A O 1
ATOM 800 N N . ARG A 1 109 ? -14.982 -5.067 14.895 1.00 95.06 109 ARG A N 1
ATOM 801 C CA . ARG A 1 109 ? -15.726 -4.739 13.672 1.00 95.06 109 ARG A CA 1
ATOM 802 C C . ARG A 1 109 ? -16.324 -5.983 13.028 1.00 95.06 109 ARG A C 1
ATOM 804 O O . ARG A 1 109 ? -17.536 -6.051 12.853 1.00 95.06 109 ARG A O 1
ATOM 811 N N . ILE A 1 110 ? -15.508 -7.010 12.791 1.00 94.31 110 ILE A N 1
ATOM 812 C CA . ILE A 1 110 ? -15.941 -8.298 12.226 1.00 94.31 110 ILE A CA 1
ATOM 813 C C . ILE A 1 110 ? -17.029 -8.942 13.093 1.00 94.31 110 ILE A C 1
ATOM 815 O O . ILE A 1 110 ? -18.024 -9.451 12.578 1.00 94.31 110 ILE A O 1
ATOM 819 N N . PHE A 1 111 ? -16.870 -8.927 14.420 1.00 96.50 111 PHE A N 1
ATOM 820 C CA . PHE A 1 111 ? -17.891 -9.473 15.310 1.00 96.50 111 PHE A CA 1
ATOM 821 C C . PHE A 1 111 ? -19.191 -8.656 15.274 1.00 96.50 111 PHE A C 1
ATOM 823 O O . PHE A 1 111 ? -20.274 -9.233 15.323 1.00 96.50 111 PHE A O 1
ATOM 830 N N . THR A 1 112 ? -19.098 -7.330 15.149 1.00 97.19 112 THR A N 1
ATOM 831 C CA . THR A 1 112 ? -20.260 -6.442 14.977 1.00 97.19 112 THR A CA 1
ATOM 832 C C . THR A 1 112 ? -21.005 -6.765 13.678 1.00 97.19 112 THR A C 1
ATOM 834 O O . THR A 1 112 ? -22.218 -6.968 13.719 1.00 97.19 112 THR A O 1
ATOM 837 N N . LEU A 1 113 ? -20.276 -6.941 12.571 1.00 96.12 113 LEU A N 1
ATOM 838 C CA . LEU A 1 113 ? -20.832 -7.335 11.273 1.00 96.12 113 LEU A CA 1
ATOM 839 C C . LEU A 1 113 ? -21.542 -8.694 11.344 1.00 96.12 113 LEU A C 1
ATOM 841 O O . LEU A 1 113 ? -22.675 -8.832 10.892 1.00 96.12 113 LEU A O 1
ATOM 845 N N . PHE A 1 114 ? -20.940 -9.682 12.016 1.00 96.69 114 PHE A N 1
ATOM 846 C CA . PHE A 1 114 ? -21.599 -10.963 12.292 1.00 96.69 114 PHE A CA 1
ATOM 847 C C . PHE A 1 114 ? -22.947 -10.781 13.004 1.00 96.69 114 PHE A C 1
ATOM 849 O O . PHE A 1 114 ? -23.929 -11.464 12.689 1.00 96.69 114 PHE A O 1
ATOM 856 N N . LEU A 1 115 ? -23.011 -9.898 14.003 1.00 98.19 115 LEU A N 1
ATOM 857 C CA . LEU A 1 115 ? -24.246 -9.659 14.743 1.00 98.19 115 LEU A CA 1
ATOM 858 C C . LEU A 1 115 ? -25.319 -9.007 13.869 1.00 98.19 115 LEU A C 1
ATOM 860 O O . LEU A 1 115 ? -26.488 -9.377 13.998 1.00 98.19 115 LEU A O 1
ATOM 864 N N . GLU A 1 116 ? -24.940 -8.073 13.004 1.00 97.88 116 GLU A N 1
ATOM 865 C CA . GLU A 1 116 ? -25.826 -7.426 12.035 1.00 97.88 116 GLU A CA 1
ATOM 866 C C . GLU A 1 116 ? -26.365 -8.439 11.014 1.00 97.88 116 GLU A C 1
ATOM 868 O O . GLU A 1 116 ? -27.575 -8.683 10.969 1.00 97.88 116 GLU A O 1
ATOM 873 N N . ASP A 1 117 ? -25.473 -9.124 10.293 1.00 97.31 117 ASP A N 1
ATOM 874 C CA . ASP A 1 117 ? -25.801 -10.083 9.230 1.00 97.31 117 ASP A CA 1
ATOM 875 C C . ASP A 1 117 ? -26.710 -11.215 9.713 1.00 97.31 117 ASP A C 1
ATOM 877 O O . ASP A 1 117 ? -27.597 -11.696 9.000 1.00 97.31 117 ASP A O 1
ATOM 881 N N . THR A 1 118 ? -26.507 -11.657 10.956 1.00 97.19 118 THR A N 1
ATOM 882 C CA . THR A 1 118 ? -27.282 -12.755 11.543 1.00 97.19 118 THR A CA 1
ATOM 883 C C . THR A 1 118 ? -28.521 -12.291 12.313 1.00 97.19 118 THR A C 1
ATOM 885 O O . THR A 1 118 ? -29.229 -13.125 12.892 1.00 97.19 118 THR A O 1
ATOM 888 N N . GLY A 1 119 ? -28.814 -10.984 12.332 1.00 97.81 119 GLY A N 1
ATOM 889 C CA . GLY A 1 119 ? -29.947 -10.399 13.057 1.00 97.81 119 GLY A CA 1
ATOM 890 C C . GLY A 1 119 ? -29.868 -10.611 14.572 1.00 97.81 119 GLY A C 1
ATOM 891 O O . GLY A 1 119 ? -30.889 -10.801 15.241 1.00 97.81 119 GLY A O 1
ATOM 892 N N . ARG A 1 120 ? -28.646 -10.670 15.107 1.00 98.06 120 ARG A N 1
ATOM 893 C CA . ARG A 1 120 ? -28.330 -10.887 16.525 1.00 98.06 120 ARG A CA 1
ATOM 894 C C . ARG A 1 120 ? -27.958 -9.614 17.261 1.00 98.06 120 ARG A C 1
ATOM 896 O O . ARG A 1 120 ? -27.902 -9.664 18.489 1.00 98.06 120 ARG A O 1
ATOM 903 N N . TRP A 1 121 ? -27.728 -8.514 16.553 1.00 98.25 121 TRP A N 1
ATOM 904 C CA . TRP A 1 121 ? -27.627 -7.195 17.159 1.00 98.25 121 TRP A CA 1
ATOM 905 C C . TRP A 1 121 ? -28.918 -6.872 17.926 1.00 98.25 121 TRP A C 1
ATOM 907 O O . TRP A 1 121 ? -30.028 -7.032 17.419 1.00 98.25 121 TRP A O 1
ATOM 917 N N . THR A 1 122 ? -28.771 -6.479 19.188 1.00 98.00 122 THR A N 1
ATOM 918 C CA . THR A 1 122 ? -29.884 -6.133 20.091 1.00 98.00 122 THR A CA 1
ATOM 919 C C . THR A 1 122 ? -29.888 -4.660 20.497 1.00 98.00 122 THR A C 1
ATOM 921 O O . THR A 1 122 ? -30.803 -4.247 21.212 1.00 98.00 122 THR A O 1
ATOM 924 N N . GLY A 1 123 ? -28.883 -3.891 20.059 1.00 96.69 123 GLY A N 1
ATOM 925 C CA . GLY A 1 123 ? -28.831 -2.438 20.209 1.00 96.69 123 GLY A CA 1
ATOM 926 C C . GLY A 1 123 ? -29.724 -1.732 19.190 1.00 96.69 123 GLY A C 1
ATOM 927 O O . GLY A 1 123 ? -30.471 -2.373 18.444 1.00 96.69 123 GLY A O 1
ATOM 928 N N . THR A 1 124 ? -29.671 -0.403 19.167 1.00 97.81 124 THR A N 1
ATOM 929 C CA . THR A 1 124 ? -30.369 0.386 18.141 1.00 97.81 124 THR A CA 1
ATOM 930 C C . THR A 1 124 ? -29.545 0.489 16.857 1.00 97.81 124 THR A C 1
ATOM 932 O O . THR A 1 124 ? -28.362 0.148 16.840 1.00 97.81 124 THR A O 1
ATOM 935 N N . GLU A 1 125 ? -30.181 0.940 15.775 1.00 97.62 125 GLU A N 1
ATOM 936 C CA . GLU A 1 125 ? -29.490 1.230 14.512 1.00 97.62 125 GLU A CA 1
ATOM 937 C C . GLU A 1 125 ? -28.495 2.381 14.694 1.00 97.62 125 GLU A C 1
ATOM 939 O O . GLU A 1 125 ? -27.366 2.307 14.229 1.00 97.62 125 GLU A O 1
ATOM 944 N N . GLU A 1 126 ? -28.877 3.414 15.453 1.00 97.50 126 GLU A N 1
ATOM 945 C CA . GLU A 1 126 ? -27.988 4.546 15.724 1.00 97.50 126 GLU A CA 1
ATOM 946 C C . GLU A 1 126 ? -26.730 4.117 16.500 1.00 97.50 126 GLU A C 1
ATOM 948 O O . GLU A 1 126 ? -25.637 4.589 16.203 1.00 97.50 126 GLU A O 1
ATOM 953 N N . GLU A 1 127 ? -26.861 3.190 17.458 1.00 96.94 127 GLU A N 1
ATOM 954 C CA . GLU A 1 127 ? -25.712 2.626 18.184 1.00 96.94 127 GLU A CA 1
ATOM 955 C C . GLU A 1 127 ? -24.787 1.816 17.258 1.00 96.94 127 GLU A C 1
ATOM 957 O O . GLU A 1 127 ? -23.570 1.820 17.450 1.00 96.94 127 GLU A O 1
ATOM 962 N N . LEU A 1 128 ? -25.349 1.134 16.253 1.00 97.31 128 LEU A N 1
ATOM 963 C CA . LEU A 1 128 ? -24.590 0.377 15.257 1.00 97.31 128 LEU A CA 1
ATOM 964 C C . LEU A 1 128 ? -23.830 1.312 14.300 1.00 97.31 128 LEU A C 1
ATOM 966 O O . LEU A 1 128 ? -22.633 1.128 14.087 1.00 97.31 128 LEU A O 1
ATOM 970 N N . GLU A 1 129 ? -24.484 2.364 13.796 1.00 97.00 129 GLU A N 1
ATOM 971 C CA . GLU A 1 129 ? -23.846 3.404 12.972 1.00 97.00 129 GLU A CA 1
ATOM 972 C C . GLU A 1 129 ? -22.707 4.117 13.721 1.00 97.00 129 GLU A C 1
ATOM 974 O O . GLU A 1 129 ? -21.662 4.422 13.144 1.00 97.00 129 GLU A O 1
ATOM 979 N N . GLU A 1 130 ? -22.884 4.395 15.017 1.00 97.31 130 GLU A N 1
ATOM 980 C CA . GLU A 1 130 ? -21.833 4.979 15.857 1.00 97.31 130 GLU A CA 1
ATOM 981 C C . GLU A 1 130 ? -20.636 4.041 16.044 1.00 97.31 130 GLU A C 1
ATOM 983 O O . GLU A 1 130 ? -19.503 4.518 16.099 1.00 97.31 130 GLU A O 1
ATOM 988 N N . LEU A 1 131 ? -20.860 2.725 16.121 1.00 96.12 131 LEU A N 1
ATOM 989 C CA . LEU A 1 131 ? -19.775 1.745 16.184 1.00 96.12 131 LEU A CA 1
ATOM 990 C C . LEU A 1 131 ? -18.977 1.693 14.887 1.00 96.12 131 LEU A C 1
ATOM 992 O O . LEU A 1 131 ? -17.753 1.713 14.951 1.00 96.12 131 LEU A O 1
ATOM 996 N N . TYR A 1 132 ? -19.646 1.671 13.733 1.00 95.44 132 TYR A N 1
ATOM 997 C CA . TYR A 1 132 ? -18.946 1.703 12.451 1.00 95.44 132 TYR A CA 1
ATOM 998 C C . TYR A 1 132 ? -18.129 2.978 12.282 1.00 95.44 132 TYR A C 1
ATOM 1000 O O . TYR A 1 132 ? -16.954 2.888 11.951 1.00 95.44 132 TYR A O 1
ATOM 1008 N N . ARG A 1 133 ? -18.682 4.138 12.659 1.00 93.62 133 ARG A N 1
ATOM 1009 C CA . ARG A 1 133 ? -17.916 5.390 12.665 1.00 93.62 133 ARG A CA 1
ATOM 1010 C C . ARG A 1 133 ? -16.685 5.315 13.567 1.00 93.62 133 ARG A C 1
ATOM 1012 O O . ARG A 1 133 ? -15.633 5.791 13.174 1.00 93.62 133 ARG A O 1
ATOM 1019 N N . LEU A 1 134 ? -16.802 4.718 14.756 1.00 93.56 134 LEU A N 1
ATOM 1020 C CA . LEU A 1 134 ? -15.648 4.509 15.633 1.00 93.56 134 LEU A CA 1
ATOM 1021 C C . LEU A 1 134 ? -14.602 3.598 14.982 1.00 93.56 134 LEU A C 1
ATOM 1023 O O . LEU A 1 134 ? -13.416 3.878 15.102 1.00 93.56 134 LEU A O 1
ATOM 1027 N N . PHE A 1 135 ? -15.015 2.501 14.344 1.00 92.06 135 PHE A N 1
ATOM 1028 C CA . PHE A 1 135 ? -14.074 1.605 13.673 1.00 92.06 135 PHE A CA 1
ATOM 1029 C C . PHE A 1 135 ? -13.367 2.313 12.524 1.00 92.06 135 PHE A C 1
ATOM 1031 O O . PHE A 1 135 ? -12.151 2.233 12.462 1.00 92.06 135 PHE A O 1
ATOM 1038 N N . ASP A 1 136 ? -14.096 3.075 11.711 1.00 86.31 136 ASP A N 1
ATOM 1039 C CA . ASP A 1 136 ? -13.517 3.859 10.621 1.00 86.31 136 ASP A CA 1
ATOM 1040 C C . ASP A 1 136 ? -12.575 4.956 11.160 1.00 86.31 136 ASP A C 1
ATOM 1042 O O . ASP A 1 136 ? -11.503 5.173 10.610 1.00 86.31 136 ASP A O 1
ATOM 1046 N N . GLU A 1 137 ? -12.921 5.618 12.273 1.00 85.19 137 GLU A N 1
ATOM 1047 C CA . GLU A 1 137 ? -12.045 6.593 12.943 1.00 85.19 137 GLU A CA 1
ATOM 1048 C C . GLU A 1 137 ? -10.761 5.939 13.472 1.00 85.19 137 GLU A C 1
ATOM 1050 O O . GLU A 1 137 ? -9.684 6.512 13.332 1.00 85.19 137 GLU A O 1
ATOM 1055 N N . VAL A 1 138 ? -10.852 4.754 14.083 1.00 80.81 138 VAL A N 1
ATOM 1056 C CA . VAL A 1 138 ? -9.681 4.062 14.641 1.00 80.81 138 VAL A CA 1
ATOM 1057 C C . VAL A 1 138 ? -8.828 3.428 13.545 1.00 80.81 138 VAL A C 1
ATOM 1059 O O . VAL A 1 138 ? -7.612 3.518 13.634 1.00 80.81 138 VAL A O 1
ATOM 1062 N N . GLU A 1 139 ? -9.427 2.842 12.509 1.00 75.81 139 GLU A N 1
ATOM 1063 C CA . GLU A 1 139 ? -8.705 2.341 11.332 1.00 75.81 139 GLU A CA 1
ATOM 1064 C C . GLU A 1 139 ? -8.029 3.492 10.577 1.00 75.81 139 GLU A C 1
ATOM 1066 O O . GLU A 1 139 ? -6.860 3.383 10.235 1.00 75.81 139 GLU A O 1
ATOM 1071 N N . SER A 1 140 ? -8.693 4.643 10.420 1.00 71.12 140 SER A N 1
ATOM 1072 C CA . SER A 1 140 ? -8.079 5.855 9.855 1.00 71.12 140 SER A CA 1
ATOM 1073 C C . SER A 1 140 ? -6.925 6.390 10.711 1.00 71.12 140 SER A C 1
ATOM 1075 O O . SER A 1 140 ? -6.011 7.018 10.188 1.00 71.12 140 SER A O 1
ATOM 1077 N N . MET A 1 141 ? -6.955 6.154 12.025 1.00 66.19 141 MET A N 1
ATOM 1078 C CA . MET A 1 141 ? -5.837 6.467 12.917 1.00 66.19 141 MET A CA 1
ATOM 1079 C C . MET A 1 141 ? -4.741 5.394 12.927 1.00 66.19 141 MET A C 1
ATOM 1081 O O . MET A 1 141 ? -3.644 5.701 13.378 1.00 66.19 141 MET A O 1
ATOM 1085 N N . ALA A 1 142 ? -5.050 4.160 12.518 1.00 60.28 142 ALA A N 1
ATOM 1086 C CA . ALA A 1 142 ? -4.123 3.027 12.494 1.00 60.28 142 ALA A CA 1
ATOM 1087 C C . ALA A 1 142 ? -3.425 2.877 11.134 1.00 60.28 142 ALA A C 1
ATOM 1089 O O . ALA A 1 142 ? -2.289 2.420 11.080 1.00 60.28 142 ALA A O 1
ATOM 1090 N N . SER A 1 143 ? -4.067 3.306 10.043 1.00 61.28 143 SER A N 1
ATOM 1091 C CA . SER A 1 143 ? -3.390 3.544 8.773 1.00 61.28 143 SER A CA 1
ATOM 1092 C C . SER A 1 143 ? -2.552 4.812 8.907 1.00 61.28 143 SER A C 1
ATOM 1094 O O . SER A 1 143 ? -3.007 5.915 8.606 1.00 61.28 143 SER A O 1
ATOM 1096 N N . ASP A 1 144 ? -1.300 4.657 9.339 1.00 65.50 144 ASP A N 1
ATOM 1097 C CA . ASP A 1 144 ? -0.305 5.740 9.341 1.00 65.50 144 ASP A CA 1
ATOM 1098 C C . ASP A 1 144 ? 0.004 6.252 7.920 1.00 65.50 144 ASP A C 1
ATOM 1100 O O . ASP A 1 144 ? 0.643 7.296 7.738 1.00 65.50 144 ASP A O 1
ATOM 1104 N N . LEU A 1 145 ? -0.470 5.542 6.887 1.00 77.56 145 LEU A N 1
ATOM 1105 C CA . LEU A 1 145 ? -0.349 5.988 5.513 1.00 77.56 145 LEU A CA 1
ATOM 1106 C C . LEU A 1 145 ? -1.371 7.094 5.204 1.00 77.56 145 LEU A C 1
ATOM 1108 O O . LEU A 1 145 ? -2.574 6.916 5.392 1.00 77.56 145 LEU A O 1
ATOM 1112 N N . PRO A 1 146 ? -0.909 8.243 4.689 1.00 83.38 146 PRO A N 1
ATOM 1113 C CA . PRO A 1 146 ? -1.786 9.330 4.294 1.00 83.38 146 PRO A CA 1
ATOM 1114 C C . PRO A 1 146 ? -2.573 8.977 3.030 1.00 83.38 146 PRO A C 1
ATOM 1116 O O . PRO A 1 146 ? -2.028 8.423 2.078 1.00 83.38 146 PRO A O 1
ATOM 1119 N N . GLU A 1 147 ? -3.832 9.402 2.982 1.00 87.25 147 GLU A N 1
ATOM 1120 C CA . GLU A 1 147 ? -4.680 9.302 1.793 1.00 87.25 147 GLU A CA 1
ATOM 1121 C C . GLU A 1 147 ? -4.552 10.546 0.901 1.00 87.25 147 GLU A C 1
ATOM 1123 O O . GLU A 1 147 ? -4.328 11.669 1.370 1.00 87.25 147 GLU A O 1
ATOM 1128 N N . ILE A 1 148 ? -4.749 10.367 -0.409 1.00 88.06 148 ILE A N 1
ATOM 1129 C CA . ILE A 1 148 ? -4.899 11.485 -1.346 1.00 88.06 148 ILE A CA 1
ATOM 1130 C C . ILE A 1 148 ? -6.374 11.905 -1.351 1.00 88.06 148 ILE A C 1
ATOM 1132 O O . ILE A 1 148 ? -7.211 11.100 -1.753 1.00 88.06 148 ILE A O 1
ATOM 1136 N N . PRO A 1 149 ? -6.718 13.158 -0.987 1.00 87.44 149 PRO A N 1
ATOM 1137 C CA . PRO A 1 149 ? -8.102 13.623 -1.044 1.00 87.44 149 PRO A CA 1
ATOM 1138 C C . PRO A 1 149 ? -8.705 13.429 -2.439 1.00 87.44 149 PRO A C 1
ATOM 1140 O O . PRO A 1 149 ? -8.058 13.770 -3.434 1.00 87.44 149 PRO A O 1
ATOM 1143 N N . GLU A 1 150 ? -9.944 12.936 -2.528 1.00 89.94 150 GLU A N 1
ATOM 1144 C CA . GLU A 1 150 ? -10.617 12.665 -3.810 1.00 89.94 150 GLU A CA 1
ATOM 1145 C C . GLU A 1 150 ? -10.606 13.887 -4.744 1.00 89.94 150 GLU A C 1
ATOM 1147 O O . GLU A 1 150 ? -10.436 13.755 -5.955 1.00 89.94 150 GLU A O 1
ATOM 1152 N N . GLU A 1 151 ? -10.722 15.103 -4.200 1.00 90.69 151 GLU A N 1
ATOM 1153 C CA . GLU A 1 151 ? -10.677 16.348 -4.973 1.00 90.69 151 GLU A CA 1
ATOM 1154 C C . GLU A 1 151 ? -9.316 16.652 -5.620 1.00 90.69 151 GLU A C 1
ATOM 1156 O O . GLU A 1 151 ? -9.236 17.494 -6.521 1.00 90.69 151 GLU A O 1
ATOM 1161 N N . HIS A 1 152 ? -8.246 16.004 -5.157 1.00 90.06 152 HIS A N 1
ATOM 1162 C CA . HIS A 1 152 ? -6.905 16.103 -5.726 1.00 90.06 152 HIS A CA 1
ATOM 1163 C C . HIS A 1 152 ? -6.648 15.045 -6.804 1.00 90.06 152 HIS A C 1
ATOM 1165 O O . HIS A 1 152 ? -5.690 15.197 -7.562 1.00 90.06 152 HIS A O 1
ATOM 1171 N N . ILE A 1 153 ? -7.496 14.015 -6.922 1.00 93.12 153 ILE A N 1
ATOM 1172 C CA . ILE A 1 153 ? -7.380 12.983 -7.954 1.00 93.12 153 ILE A CA 1
ATOM 1173 C C . ILE A 1 153 ? -7.989 13.526 -9.258 1.00 93.12 153 ILE A C 1
ATOM 1175 O O . ILE A 1 153 ? -9.203 13.724 -9.355 1.00 93.12 153 ILE A O 1
ATOM 1179 N N . PRO A 1 154 ? -7.176 13.812 -10.289 1.00 93.19 154 PRO A N 1
ATOM 1180 C CA . PRO A 1 154 ? -7.687 14.383 -11.523 1.00 93.19 154 PRO A CA 1
ATOM 1181 C C . PRO A 1 154 ? -8.435 13.328 -12.349 1.00 93.19 154 PRO A C 1
ATOM 1183 O O . PRO A 1 154 ? -7.985 12.192 -12.486 1.00 93.19 154 PRO A O 1
ATOM 1186 N N . ASP A 1 155 ? -9.531 13.737 -12.989 1.00 94.38 155 ASP A N 1
ATOM 1187 C CA . ASP A 1 155 ? -10.196 12.932 -14.017 1.00 94.38 155 ASP A CA 1
ATOM 1188 C C . ASP A 1 155 ? -9.378 12.991 -15.320 1.00 94.38 155 ASP A C 1
ATOM 1190 O O . ASP A 1 155 ? -9.266 14.045 -15.960 1.00 94.38 155 ASP A O 1
ATOM 1194 N N . ILE A 1 156 ? -8.736 11.875 -15.678 1.00 95.75 156 ILE A N 1
ATOM 1195 C CA . ILE A 1 156 ? -7.839 11.765 -16.832 1.00 95.75 156 ILE A CA 1
ATOM 1196 C C . ILE A 1 156 ? -8.426 10.788 -17.846 1.00 95.75 156 ILE A C 1
ATOM 1198 O O . ILE A 1 156 ? -8.637 9.611 -17.563 1.00 95.75 156 ILE A O 1
ATOM 1202 N N . GLU A 1 157 ? -8.590 11.260 -19.080 1.00 97.12 157 GLU A N 1
ATOM 1203 C CA . GLU A 1 157 ? -9.003 10.416 -20.198 1.00 97.12 157 GLU A CA 1
ATOM 1204 C C . GLU A 1 157 ? -8.040 9.223 -20.383 1.00 97.12 157 GLU A C 1
ATOM 1206 O O . GLU A 1 157 ? -6.821 9.431 -20.471 1.00 97.12 157 GLU A O 1
ATOM 1211 N N . PRO A 1 158 ? -8.541 7.982 -20.543 1.00 95.88 158 PRO A N 1
ATOM 1212 C CA . PRO A 1 158 ? -7.702 6.782 -20.618 1.00 95.88 158 PRO A CA 1
ATOM 1213 C C . PRO A 1 158 ? -6.586 6.849 -21.670 1.00 95.88 158 PRO A C 1
ATOM 1215 O O . PRO A 1 158 ? -5.477 6.369 -21.441 1.00 95.88 158 PRO A O 1
ATOM 1218 N N . ALA A 1 159 ? -6.851 7.479 -22.818 1.00 96.50 159 ALA A N 1
ATOM 1219 C CA . ALA A 1 159 ? -5.857 7.645 -23.878 1.00 96.50 159 ALA A CA 1
ATOM 1220 C C . ALA A 1 159 ? -4.710 8.592 -23.474 1.00 96.50 159 ALA A C 1
ATOM 1222 O O . ALA A 1 159 ? -3.554 8.335 -23.807 1.00 96.50 159 ALA A O 1
ATOM 1223 N N . ALA A 1 160 ? -5.015 9.663 -22.733 1.00 96.81 160 ALA A N 1
ATOM 1224 C CA . ALA A 1 160 ? -4.004 10.583 -22.217 1.00 96.81 160 ALA A CA 1
ATOM 1225 C C . ALA A 1 160 ? -3.161 9.911 -21.125 1.00 96.81 160 ALA A C 1
ATOM 1227 O O . ALA A 1 160 ? -1.939 10.067 -21.110 1.00 96.81 160 ALA A O 1
ATOM 1228 N N . GLN A 1 161 ? -3.794 9.107 -20.262 1.00 96.50 161 GLN A N 1
ATOM 1229 C CA . GLN A 1 161 ? -3.083 8.311 -19.262 1.00 96.50 161 GLN A CA 1
ATOM 1230 C C . GLN A 1 161 ? -2.118 7.320 -19.926 1.00 96.50 161 GLN A C 1
ATOM 1232 O O . GLN A 1 161 ? -0.943 7.278 -19.566 1.00 96.50 161 GLN A O 1
ATOM 1237 N N . LEU A 1 162 ? -2.572 6.581 -20.947 1.00 96.56 162 LEU A N 1
ATOM 1238 C CA . LEU A 1 162 ? -1.721 5.665 -21.711 1.00 96.56 162 LEU A CA 1
ATOM 1239 C C . LEU A 1 162 ? -0.517 6.379 -22.342 1.00 96.56 162 LEU A C 1
ATOM 1241 O O . LEU A 1 162 ? 0.586 5.840 -22.314 1.00 96.56 162 LEU A O 1
ATOM 1245 N N . GLU A 1 163 ? -0.703 7.580 -22.901 1.00 96.75 163 GLU A N 1
ATOM 1246 C CA . GLU A 1 163 ? 0.393 8.343 -23.510 1.00 96.75 163 GLU A CA 1
ATOM 1247 C C . GLU A 1 163 ? 1.481 8.716 -22.491 1.00 96.75 163 GLU A C 1
ATOM 1249 O O . GLU A 1 163 ? 2.668 8.655 -22.818 1.00 96.75 163 GLU A O 1
ATOM 1254 N N . VAL A 1 164 ? 1.093 9.097 -21.269 1.00 96.75 164 VAL A N 1
ATOM 1255 C CA . VAL A 1 164 ? 2.042 9.390 -20.182 1.00 96.75 164 VAL A CA 1
ATOM 1256 C C . VAL A 1 164 ? 2.743 8.111 -19.733 1.00 96.75 164 VAL A C 1
ATOM 1258 O O . VAL A 1 164 ? 3.972 8.068 -19.717 1.00 96.75 164 VAL A O 1
ATOM 1261 N N . LEU A 1 165 ? 1.978 7.053 -19.451 1.00 96.69 165 LEU A N 1
ATOM 1262 C CA . LEU A 1 165 ? 2.506 5.771 -18.984 1.00 96.69 165 LEU A CA 1
ATOM 1263 C C . LEU A 1 165 ? 3.499 5.152 -19.973 1.00 96.69 165 LEU A C 1
ATOM 1265 O O . LEU A 1 165 ? 4.579 4.719 -19.586 1.00 96.69 165 LEU A O 1
ATOM 1269 N N . ALA A 1 166 ? 3.186 5.181 -21.269 1.00 96.06 166 ALA A N 1
ATOM 1270 C CA . ALA A 1 166 ? 4.050 4.634 -22.313 1.00 96.06 166 ALA A CA 1
ATOM 1271 C C . ALA A 1 166 ? 5.411 5.347 -22.433 1.00 96.06 166 ALA A C 1
ATOM 1273 O O . ALA A 1 166 ? 6.317 4.817 -23.075 1.00 96.06 166 ALA A O 1
ATOM 1274 N N . LYS A 1 167 ? 5.556 6.550 -21.859 1.00 95.06 167 LYS A N 1
ATOM 1275 C CA . LYS A 1 167 ? 6.804 7.329 -21.855 1.00 95.06 167 LYS A CA 1
ATOM 1276 C C . LYS A 1 167 ? 7.623 7.141 -20.578 1.00 95.06 167 LYS A C 1
ATOM 1278 O O . LYS A 1 167 ? 8.724 7.685 -20.507 1.00 95.06 167 LYS A O 1
ATOM 1283 N N . LEU A 1 168 ? 7.115 6.406 -19.587 1.00 94.00 168 LEU A N 1
ATOM 1284 C CA . LEU A 1 168 ? 7.835 6.185 -18.339 1.00 94.00 168 LEU A CA 1
ATOM 1285 C C . LEU A 1 168 ? 9.109 5.357 -18.581 1.00 94.00 168 LEU A C 1
ATOM 1287 O O . LEU A 1 168 ? 9.034 4.294 -19.211 1.00 94.00 168 LEU A O 1
ATOM 1291 N N . PRO A 1 169 ? 10.263 5.770 -18.024 1.00 94.12 169 PRO A N 1
ATOM 1292 C CA . PRO A 1 169 ? 11.463 4.941 -17.962 1.00 94.12 169 PRO A CA 1
ATOM 1293 C C . PRO A 1 169 ? 11.201 3.548 -17.380 1.00 94.12 169 PRO A C 1
ATOM 1295 O O . PRO A 1 169 ? 11.761 2.575 -17.880 1.00 94.12 169 PRO A O 1
ATOM 1298 N N . LEU A 1 170 ? 10.307 3.437 -16.389 1.00 94.06 170 LEU A N 1
ATOM 1299 C CA . LEU A 1 170 ? 9.881 2.160 -15.811 1.00 94.06 170 LEU A CA 1
ATOM 1300 C C . LEU A 1 170 ? 9.287 1.196 -16.852 1.00 94.06 170 LEU A C 1
ATOM 1302 O O . LEU A 1 170 ? 9.635 0.017 -16.878 1.00 94.06 170 LEU A O 1
ATOM 1306 N N . VAL A 1 171 ? 8.426 1.687 -17.749 1.00 94.88 171 VAL A N 1
ATOM 1307 C CA . VAL A 1 171 ? 7.792 0.857 -18.791 1.00 94.88 171 VAL A CA 1
ATOM 1308 C C . VAL A 1 171 ? 8.822 0.387 -19.818 1.00 94.88 171 VAL A C 1
ATOM 1310 O O . VAL A 1 171 ? 8.792 -0.773 -20.240 1.00 94.88 171 VAL A O 1
ATOM 1313 N N . ALA A 1 172 ? 9.765 1.256 -20.192 1.00 93.00 172 ALA A N 1
ATOM 1314 C CA . ALA A 1 172 ? 10.883 0.872 -21.050 1.00 93.00 172 ALA A CA 1
ATOM 1315 C C . ALA A 1 172 ? 11.753 -0.204 -20.378 1.00 93.00 172 ALA A C 1
ATOM 1317 O O . ALA A 1 172 ? 12.030 -1.232 -20.998 1.00 93.00 172 ALA A O 1
ATOM 1318 N N . ALA A 1 173 ? 12.100 -0.008 -19.100 1.00 91.38 173 ALA A N 1
ATOM 1319 C CA . ALA A 1 173 ? 12.887 -0.946 -18.304 1.00 91.38 173 ALA A CA 1
ATOM 1320 C C . ALA A 1 173 ? 12.230 -2.332 -18.226 1.00 91.38 173 ALA A C 1
ATOM 1322 O O . ALA A 1 173 ? 12.860 -3.339 -18.557 1.00 91.38 173 ALA A O 1
ATOM 1323 N N . ALA A 1 174 ? 10.941 -2.383 -17.881 1.00 93.38 174 ALA A N 1
ATOM 1324 C CA . ALA A 1 174 ? 10.154 -3.613 -17.855 1.00 93.38 174 ALA A CA 1
ATOM 1325 C C . ALA A 1 174 ? 10.166 -4.327 -19.215 1.00 93.38 174 ALA A C 1
ATOM 1327 O O . ALA A 1 174 ? 10.435 -5.526 -19.289 1.00 93.38 174 ALA A O 1
ATOM 1328 N N . GLY A 1 175 ? 9.970 -3.594 -20.316 1.00 93.69 175 GLY A N 1
ATOM 1329 C CA . GLY A 1 175 ? 10.031 -4.158 -21.666 1.00 93.69 175 GLY A CA 1
ATOM 1330 C C . GLY A 1 175 ? 11.411 -4.718 -22.044 1.00 93.69 175 GLY A C 1
ATOM 1331 O O . GLY A 1 175 ? 11.504 -5.676 -22.818 1.00 93.69 175 GLY A O 1
ATOM 1332 N N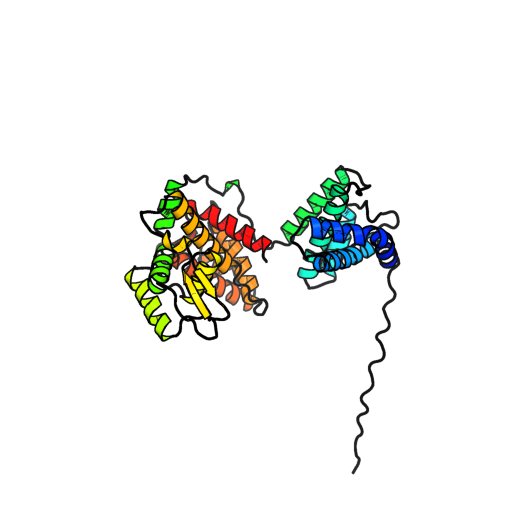 . SER A 1 176 ? 12.499 -4.146 -21.524 1.00 91.06 176 SER A N 1
ATOM 1333 C CA . SER A 1 176 ? 13.861 -4.671 -21.696 1.00 91.06 176 SER A CA 1
ATOM 1334 C C . SER A 1 176 ? 14.086 -5.945 -20.888 1.00 91.06 176 SER A C 1
ATOM 1336 O O . SER A 1 176 ? 14.588 -6.925 -21.444 1.00 91.06 176 SER A O 1
ATOM 1338 N N . ILE A 1 177 ? 13.658 -5.972 -19.620 1.00 90.69 177 ILE A N 1
ATOM 1339 C CA . ILE A 1 177 ? 13.770 -7.157 -18.758 1.00 90.69 177 ILE A CA 1
ATOM 1340 C C . ILE A 1 177 ? 12.933 -8.316 -19.304 1.00 90.69 177 ILE A C 1
ATOM 1342 O O . ILE A 1 177 ? 13.452 -9.421 -19.431 1.00 90.69 177 ILE A O 1
ATOM 1346 N N . LEU A 1 178 ? 11.692 -8.079 -19.738 1.00 92.69 178 LEU A N 1
ATOM 1347 C CA . LEU A 1 178 ? 10.841 -9.121 -20.329 1.00 92.69 178 LEU A CA 1
ATOM 1348 C C . LEU A 1 178 ? 11.462 -9.734 -21.597 1.00 92.69 178 LEU A C 1
ATOM 1350 O O . LEU A 1 178 ? 11.453 -10.953 -21.774 1.00 92.69 178 LEU A O 1
ATOM 1354 N N . ARG A 1 179 ? 12.076 -8.914 -22.463 1.00 91.94 179 ARG A N 1
ATOM 1355 C CA . ARG A 1 179 ? 12.818 -9.413 -23.637 1.00 91.94 179 ARG A CA 1
ATOM 1356 C C . ARG A 1 179 ? 14.065 -10.200 -23.250 1.00 91.94 179 ARG A C 1
ATOM 1358 O O . ARG A 1 179 ? 14.389 -11.178 -23.923 1.00 91.94 179 ARG A O 1
ATOM 1365 N N . TRP A 1 180 ? 14.774 -9.768 -22.209 1.00 89.56 180 TRP A N 1
ATOM 1366 C CA . TRP A 1 180 ? 15.942 -10.475 -21.690 1.00 89.56 180 TRP A CA 1
ATOM 1367 C C . TRP A 1 180 ? 15.562 -11.829 -21.074 1.00 89.56 180 TRP A C 1
ATOM 1369 O O . TRP A 1 180 ? 16.269 -12.815 -21.308 1.00 89.56 180 TRP A O 1
ATOM 1379 N N . LEU A 1 181 ? 14.433 -11.896 -20.359 1.00 90.12 181 LEU A N 1
ATOM 1380 C CA . LEU A 1 181 ? 13.887 -13.133 -19.803 1.00 90.12 181 LEU A CA 1
ATOM 1381 C C . LEU A 1 181 ? 13.563 -14.149 -20.907 1.00 90.12 181 LEU A C 1
ATOM 1383 O O . LEU A 1 181 ? 13.906 -15.324 -20.779 1.00 90.12 181 LEU A O 1
ATOM 1387 N N . GLY A 1 182 ? 12.957 -13.709 -22.016 1.00 90.88 182 GLY A N 1
ATOM 1388 C CA . GLY A 1 182 ? 12.605 -14.587 -23.136 1.00 90.88 182 GLY A CA 1
ATOM 1389 C C . GLY A 1 182 ? 11.660 -15.713 -22.697 1.00 90.88 182 GLY A C 1
ATOM 1390 O O . GLY A 1 182 ? 10.628 -15.449 -22.096 1.00 90.88 182 GLY A O 1
ATOM 1391 N N . ASP A 1 183 ? 12.029 -16.973 -22.945 1.00 86.88 183 ASP A N 1
ATOM 1392 C CA . ASP A 1 183 ? 11.260 -18.147 -22.482 1.00 86.88 183 ASP A CA 1
ATOM 1393 C C . ASP A 1 183 ? 11.494 -18.473 -20.985 1.00 86.88 183 ASP A C 1
ATOM 1395 O O . ASP A 1 183 ? 11.066 -19.515 -20.480 1.00 86.88 183 ASP A O 1
ATOM 1399 N N . GLY A 1 184 ? 12.233 -17.622 -20.273 1.00 87.00 184 GLY A N 1
ATOM 1400 C CA . GLY A 1 184 ? 12.522 -17.695 -18.845 1.00 87.00 184 GLY A CA 1
ATOM 1401 C C . GLY A 1 184 ? 14.015 -17.788 -18.525 1.00 87.00 184 GLY A C 1
ATOM 1402 O O . GLY A 1 184 ? 14.818 -18.268 -19.333 1.00 87.00 184 GLY A O 1
ATOM 1403 N N . LYS A 1 185 ? 14.373 -17.356 -17.313 1.00 84.38 185 LYS A N 1
ATOM 1404 C CA . LYS A 1 185 ? 15.748 -17.312 -16.797 1.00 84.38 185 LYS A CA 1
ATOM 1405 C C . LYS A 1 185 ? 15.842 -17.954 -15.424 1.00 84.38 185 LYS A C 1
ATOM 1407 O O . LYS A 1 185 ? 14.961 -17.753 -14.593 1.00 84.38 185 LYS A O 1
ATOM 1412 N N . ASP A 1 186 ? 16.916 -18.704 -15.219 1.00 85.75 186 ASP A N 1
ATOM 1413 C CA . ASP A 1 186 ? 17.255 -19.258 -13.913 1.00 85.75 186 ASP A CA 1
ATOM 1414 C C . ASP A 1 186 ? 17.823 -18.137 -13.025 1.00 85.75 186 ASP A C 1
ATOM 1416 O O . ASP A 1 186 ? 18.605 -17.304 -13.487 1.00 85.75 186 ASP A O 1
ATOM 1420 N N . LEU A 1 187 ? 17.411 -18.128 -11.764 1.00 82.31 187 LEU A N 1
ATOM 1421 C CA . LEU A 1 187 ? 17.832 -17.224 -10.700 1.00 82.31 187 LEU A CA 1
ATOM 1422 C C . LEU A 1 187 ? 18.743 -17.980 -9.720 1.00 82.31 187 LEU A C 1
ATOM 1424 O O . LEU A 1 187 ? 18.793 -19.217 -9.702 1.00 82.31 187 LEU A O 1
ATOM 1428 N N . ASP A 1 188 ? 19.491 -17.244 -8.908 1.00 80.88 188 ASP A N 1
ATOM 1429 C CA . ASP A 1 188 ? 20.373 -17.803 -7.889 1.00 80.88 188 ASP A CA 1
ATOM 1430 C C . ASP A 1 188 ? 19.629 -18.201 -6.599 1.00 80.88 188 ASP A C 1
ATOM 1432 O O . ASP A 1 188 ? 18.405 -18.300 -6.570 1.00 80.88 188 ASP A O 1
ATOM 1436 N N . GLU A 1 189 ? 20.364 -18.505 -5.520 1.00 72.88 189 GLU A N 1
ATOM 1437 C CA . GLU A 1 189 ? 19.754 -18.975 -4.269 1.00 72.88 189 GLU A CA 1
ATOM 1438 C C . GLU A 1 189 ? 18.913 -17.933 -3.530 1.00 72.88 189 GLU A C 1
ATOM 1440 O O . GLU A 1 189 ? 18.046 -18.328 -2.748 1.00 72.88 189 GLU A O 1
ATOM 1445 N N . GLU A 1 190 ? 19.148 -16.653 -3.802 1.00 73.81 190 GLU A N 1
ATOM 1446 C CA . GLU A 1 190 ? 18.440 -15.509 -3.230 1.00 73.81 190 GLU A CA 1
ATOM 1447 C C . GLU A 1 190 ? 17.323 -15.023 -4.167 1.00 73.81 190 GLU A C 1
ATOM 1449 O O . GLU A 1 190 ? 16.722 -13.986 -3.917 1.00 73.81 190 GLU A O 1
ATOM 1454 N N . LEU A 1 191 ? 17.012 -15.797 -5.220 1.00 68.44 191 LEU A N 1
ATOM 1455 C CA . LEU A 1 191 ? 16.088 -15.420 -6.296 1.00 68.44 191 LEU A CA 1
ATOM 1456 C C . LEU A 1 191 ? 16.544 -14.163 -7.050 1.00 68.44 191 LEU A C 1
ATOM 1458 O O . LEU A 1 191 ? 15.741 -13.463 -7.665 1.00 68.44 191 LEU A O 1
ATOM 1462 N N . MET A 1 192 ? 17.851 -13.919 -7.063 1.00 71.00 192 MET A N 1
ATOM 1463 C CA . MET A 1 192 ? 18.466 -12.815 -7.779 1.00 71.00 192 MET A CA 1
ATOM 1464 C C . MET A 1 192 ? 18.962 -13.296 -9.146 1.00 71.00 192 MET A C 1
ATOM 1466 O O . MET A 1 192 ? 19.317 -14.472 -9.311 1.00 71.00 192 MET A O 1
ATOM 1470 N N . PRO A 1 193 ? 19.024 -12.425 -10.167 1.00 65.25 193 PRO A N 1
ATOM 1471 C CA . PRO A 1 193 ? 19.836 -12.717 -11.338 1.00 65.25 193 PRO A CA 1
ATOM 1472 C C . PRO A 1 193 ? 21.266 -13.020 -10.882 1.00 65.25 193 PRO A C 1
ATOM 1474 O O . PRO A 1 193 ? 21.810 -12.336 -10.021 1.00 65.25 193 PRO A O 1
ATOM 1477 N N . THR A 1 194 ? 21.916 -14.024 -11.471 1.00 70.38 194 THR A N 1
ATOM 1478 C CA . THR A 1 194 ? 23.335 -14.248 -11.170 1.00 70.38 194 THR A CA 1
ATOM 1479 C C . THR A 1 194 ? 24.154 -12.999 -11.536 1.00 70.38 194 THR A C 1
ATOM 1481 O O . THR A 1 194 ? 23.793 -12.278 -12.460 1.00 70.38 194 THR A O 1
ATOM 1484 N N . ALA A 1 195 ? 25.308 -12.751 -10.911 1.00 62.41 195 ALA A N 1
ATOM 1485 C CA . ALA A 1 195 ? 26.133 -11.571 -11.240 1.00 62.41 195 ALA A CA 1
ATOM 1486 C C . ALA A 1 195 ? 26.498 -11.436 -12.746 1.00 62.41 195 ALA A C 1
ATOM 1488 O O . ALA A 1 195 ? 26.747 -10.341 -13.243 1.00 62.41 195 ALA A O 1
ATOM 1489 N N . LEU A 1 196 ? 26.536 -12.552 -13.491 1.00 54.59 196 LEU A N 1
ATOM 1490 C CA . LEU A 1 196 ? 26.717 -12.572 -14.953 1.00 54.59 196 LEU A CA 1
ATOM 1491 C C . LEU A 1 196 ? 25.454 -12.139 -15.715 1.00 54.59 196 LEU A C 1
ATOM 1493 O O . LEU A 1 196 ? 25.543 -11.565 -16.800 1.00 54.59 196 LEU A O 1
ATOM 1497 N N . ASP A 1 197 ? 24.290 -12.435 -15.153 1.00 67.06 197 ASP A N 1
ATOM 1498 C CA . ASP A 1 197 ? 22.982 -12.047 -15.659 1.00 67.06 197 ASP A CA 1
ATOM 1499 C C . ASP A 1 197 ? 22.637 -10.595 -15.304 1.00 67.06 197 ASP A C 1
ATOM 1501 O O . ASP A 1 197 ? 22.017 -9.923 -16.125 1.00 67.06 197 ASP A O 1
ATOM 1505 N N . GLU A 1 198 ? 23.114 -10.069 -14.171 1.00 68.19 198 GLU A N 1
ATOM 1506 C CA . GLU A 1 198 ? 22.972 -8.654 -13.800 1.00 68.19 198 GLU A CA 1
ATOM 1507 C C . GLU A 1 198 ? 23.657 -7.723 -14.804 1.00 68.19 198 GLU A C 1
ATOM 1509 O O . GLU A 1 198 ? 23.044 -6.766 -15.268 1.00 68.19 198 GLU A O 1
ATOM 1514 N N . GLU A 1 199 ? 24.901 -8.012 -15.207 1.00 72.06 199 GLU A N 1
ATOM 1515 C CA . GLU A 1 199 ? 25.607 -7.199 -16.211 1.00 72.06 199 GLU A CA 1
ATOM 1516 C C . GLU A 1 199 ? 24.872 -7.228 -17.562 1.00 72.06 199 GLU A C 1
ATOM 1518 O O . GLU A 1 199 ? 24.762 -6.208 -18.248 1.00 72.06 199 GLU A O 1
ATOM 1523 N N . ALA A 1 200 ? 24.315 -8.384 -17.937 1.00 70.69 200 ALA A N 1
ATOM 1524 C CA . ALA A 1 200 ? 23.547 -8.539 -19.167 1.00 70.69 200 ALA A CA 1
ATOM 1525 C C . ALA A 1 200 ? 22.188 -7.818 -19.111 1.00 70.69 200 ALA A C 1
ATOM 1527 O O . ALA A 1 200 ? 21.787 -7.193 -20.096 1.00 70.69 200 ALA A O 1
ATOM 1528 N N . ALA A 1 201 ? 21.497 -7.880 -17.974 1.00 70.69 201 ALA A N 1
ATOM 1529 C CA . ALA A 1 201 ? 20.238 -7.184 -17.737 1.00 70.69 201 ALA A CA 1
ATOM 1530 C C . ALA A 1 201 ? 20.451 -5.662 -17.676 1.00 70.69 201 ALA A C 1
ATOM 1532 O O . ALA A 1 201 ? 19.760 -4.917 -18.369 1.00 70.69 201 ALA A O 1
ATOM 1533 N N . ALA A 1 202 ? 21.479 -5.195 -16.965 1.00 72.81 202 ALA A N 1
ATOM 1534 C CA . ALA A 1 202 ? 21.867 -3.787 -16.922 1.00 72.81 202 ALA A CA 1
ATOM 1535 C C . ALA A 1 202 ? 22.258 -3.255 -18.311 1.00 72.81 202 ALA A C 1
ATOM 1537 O O . ALA A 1 202 ? 21.878 -2.146 -18.690 1.00 72.81 202 ALA A O 1
ATOM 1538 N N . ALA A 1 203 ? 22.964 -4.054 -19.118 1.00 70.06 203 ALA A N 1
ATOM 1539 C CA . ALA A 1 203 ? 23.267 -3.698 -20.502 1.00 70.06 203 ALA A CA 1
ATOM 1540 C C . ALA A 1 203 ? 22.002 -3.604 -21.373 1.00 70.06 203 ALA A C 1
ATOM 1542 O O . ALA A 1 203 ? 21.929 -2.730 -22.240 1.00 70.06 203 ALA A O 1
ATOM 1543 N N . ALA A 1 204 ? 21.008 -4.469 -21.147 1.00 70.12 204 ALA A N 1
ATOM 1544 C CA . ALA A 1 204 ? 19.724 -4.402 -21.841 1.00 70.12 204 ALA A CA 1
ATOM 1545 C C . ALA A 1 204 ? 18.955 -3.120 -21.480 1.00 70.12 204 ALA A C 1
ATOM 1547 O O . ALA A 1 204 ? 18.466 -2.440 -22.378 1.00 70.12 204 ALA A O 1
ATOM 1548 N N . LEU A 1 205 ? 18.932 -2.742 -20.198 1.00 72.19 205 LEU A N 1
ATOM 1549 C CA . LEU A 1 205 ? 18.347 -1.477 -19.737 1.00 72.19 205 LEU A CA 1
ATOM 1550 C C . LEU A 1 205 ? 19.040 -0.266 -20.383 1.00 72.19 205 LEU A C 1
ATOM 1552 O O . LEU A 1 205 ? 18.387 0.600 -20.968 1.00 72.19 205 LEU A O 1
ATOM 1556 N N . ALA A 1 206 ? 20.376 -0.242 -20.359 1.00 73.75 206 ALA A N 1
ATOM 1557 C CA . ALA A 1 206 ? 21.164 0.850 -20.924 1.00 73.75 206 ALA A CA 1
ATOM 1558 C C . ALA A 1 206 ? 20.986 0.999 -22.446 1.00 73.75 206 ALA A C 1
ATOM 1560 O O . ALA A 1 206 ? 21.016 2.116 -22.966 1.00 73.75 206 ALA A O 1
ATOM 1561 N N . ALA A 1 207 ? 20.794 -0.107 -23.172 1.00 64.69 207 ALA A N 1
ATOM 1562 C CA . ALA A 1 207 ? 20.595 -0.088 -24.621 1.00 64.69 207 ALA A CA 1
ATOM 1563 C C . ALA A 1 207 ? 19.292 0.610 -25.037 1.00 64.69 207 ALA A C 1
ATOM 1565 O O . ALA A 1 207 ? 19.244 1.222 -26.106 1.00 64.69 207 ALA A O 1
ATOM 1566 N N . ASP A 1 208 ? 18.269 0.552 -24.186 1.00 64.44 208 ASP A N 1
ATOM 1567 C CA . ASP A 1 208 ? 16.964 1.162 -24.435 1.00 64.44 208 ASP A CA 1
ATOM 1568 C C . ASP A 1 208 ? 16.825 2.554 -23.795 1.00 64.44 208 ASP A C 1
ATOM 1570 O O . ASP A 1 208 ? 15.760 3.167 -23.858 1.00 64.44 208 ASP A O 1
ATOM 1574 N N . GLY A 1 209 ? 17.908 3.079 -23.205 1.00 61.44 209 GLY A N 1
ATOM 1575 C CA . GLY A 1 209 ? 17.893 4.359 -22.496 1.00 61.44 209 GLY A CA 1
ATOM 1576 C C . GLY A 1 209 ? 17.016 4.335 -21.243 1.00 61.44 209 GLY A C 1
ATOM 1577 O O . GLY A 1 209 ? 16.601 5.397 -20.779 1.00 61.44 209 GLY A O 1
ATOM 1578 N N . ALA A 1 210 ? 16.718 3.141 -20.723 1.00 67.25 210 ALA A N 1
ATOM 1579 C CA . ALA A 1 210 ? 15.995 2.978 -19.478 1.00 67.25 210 ALA A CA 1
ATOM 1580 C C . ALA A 1 210 ? 16.866 3.445 -18.307 1.00 67.25 210 ALA A C 1
ATOM 1582 O O . ALA A 1 210 ? 18.100 3.406 -18.364 1.00 67.25 210 ALA A O 1
ATOM 1583 N N . ALA A 1 211 ? 16.217 3.903 -17.241 1.00 65.12 211 ALA A N 1
ATOM 1584 C CA . ALA A 1 211 ? 16.921 4.270 -16.029 1.00 65.12 211 ALA A CA 1
ATOM 1585 C C . ALA A 1 211 ? 17.630 3.057 -15.409 1.00 65.12 211 ALA A C 1
ATOM 1587 O O . ALA A 1 211 ? 17.233 1.910 -15.623 1.00 65.12 211 ALA A O 1
ATOM 1588 N N . ALA A 1 212 ? 18.691 3.322 -14.648 1.00 72.38 212 ALA A N 1
ATOM 1589 C CA . ALA A 1 212 ? 19.482 2.306 -13.962 1.00 72.38 212 ALA A CA 1
ATOM 1590 C C . ALA A 1 212 ? 18.752 1.796 -12.708 1.00 72.38 212 ALA A C 1
ATOM 1592 O O . ALA A 1 212 ? 19.246 1.941 -11.594 1.00 72.38 212 ALA A O 1
ATOM 1593 N N . LEU A 1 213 ? 17.559 1.237 -12.905 1.00 78.44 213 LEU A N 1
ATOM 1594 C CA . LEU A 1 213 ? 16.789 0.617 -11.838 1.00 78.44 213 LEU A CA 1
ATOM 1595 C C . LEU A 1 213 ? 17.421 -0.736 -11.464 1.00 78.44 213 LEU A C 1
ATOM 1597 O O . LEU A 1 213 ? 17.862 -1.461 -12.367 1.00 78.44 213 LEU A O 1
ATOM 1601 N N . PRO A 1 214 ? 17.471 -1.087 -10.169 1.00 83.88 214 PRO A N 1
ATOM 1602 C CA . PRO A 1 214 ? 17.930 -2.398 -9.724 1.00 83.88 214 PRO A CA 1
ATOM 1603 C C . PRO A 1 214 ? 17.105 -3.527 -10.367 1.00 83.88 214 PRO A C 1
ATOM 1605 O O . PRO A 1 214 ? 15.876 -3.457 -10.452 1.00 83.88 214 PRO A O 1
ATOM 1608 N N . VAL A 1 215 ? 17.780 -4.556 -10.889 1.00 85.06 215 VAL A N 1
ATOM 1609 C CA . VAL A 1 215 ? 17.126 -5.635 -11.658 1.00 85.06 215 VAL A CA 1
ATOM 1610 C C . VAL A 1 215 ? 16.235 -6.493 -10.762 1.00 85.06 215 VAL A C 1
ATOM 1612 O O . VAL A 1 215 ? 15.170 -6.926 -11.186 1.00 85.06 215 VAL A O 1
ATOM 1615 N N . ASP A 1 216 ? 16.659 -6.715 -9.529 1.00 84.62 216 ASP A N 1
ATOM 1616 C CA . ASP A 1 216 ? 15.915 -7.392 -8.473 1.00 84.62 216 ASP A CA 1
ATOM 1617 C C . ASP A 1 216 ? 14.621 -6.671 -8.115 1.00 84.62 216 ASP A C 1
ATOM 1619 O O . ASP A 1 216 ? 13.553 -7.282 -8.120 1.00 84.62 216 ASP A O 1
ATOM 1623 N N . GLN A 1 217 ? 14.692 -5.354 -7.922 1.00 87.19 217 GLN A N 1
ATOM 1624 C CA . GLN A 1 217 ? 13.507 -4.535 -7.703 1.00 87.19 217 GLN A CA 1
ATOM 1625 C C . GLN A 1 217 ? 12.563 -4.615 -8.907 1.00 87.19 217 GLN A C 1
ATOM 1627 O O . GLN A 1 217 ? 11.362 -4.804 -8.737 1.00 87.19 217 GLN A O 1
ATOM 1632 N N . LEU A 1 218 ? 13.088 -4.540 -10.136 1.00 90.31 218 LEU A N 1
ATOM 1633 C CA . LEU A 1 218 ? 12.274 -4.706 -11.342 1.00 90.31 218 LEU A CA 1
ATOM 1634 C C . LEU A 1 218 ? 11.632 -6.093 -11.437 1.00 90.31 218 LEU A C 1
ATOM 1636 O O . LEU A 1 218 ? 10.487 -6.184 -11.867 1.00 90.31 218 LEU A O 1
ATOM 1640 N N . LEU A 1 219 ? 12.326 -7.166 -11.055 1.00 91.12 219 LEU A N 1
ATOM 1641 C CA . LEU A 1 219 ? 11.754 -8.513 -11.042 1.00 91.12 219 LEU A CA 1
ATOM 1642 C C . LEU A 1 219 ? 10.631 -8.637 -10.011 1.00 91.12 219 LEU A C 1
ATOM 1644 O O . LEU A 1 219 ? 9.579 -9.167 -10.359 1.00 91.12 219 LEU A O 1
ATOM 1648 N N . ALA A 1 220 ? 10.807 -8.082 -8.809 1.00 90.50 220 ALA A N 1
ATOM 1649 C CA . ALA A 1 220 ? 9.754 -8.031 -7.795 1.00 90.50 220 ALA A CA 1
ATOM 1650 C C . ALA A 1 220 ? 8.529 -7.247 -8.297 1.00 90.50 220 ALA A C 1
ATOM 1652 O O . ALA A 1 220 ? 7.397 -7.711 -8.192 1.00 90.50 220 ALA A O 1
ATOM 1653 N N . VAL A 1 221 ? 8.746 -6.094 -8.937 1.00 93.38 221 VAL A N 1
ATOM 1654 C CA . VAL A 1 221 ? 7.672 -5.284 -9.537 1.00 93.38 221 VAL A CA 1
ATOM 1655 C C . VAL A 1 221 ? 6.964 -6.043 -10.667 1.00 93.38 221 VAL A C 1
ATOM 1657 O O . VAL A 1 221 ? 5.736 -6.015 -10.769 1.00 93.38 221 VAL A O 1
ATOM 1660 N N . LEU A 1 222 ? 7.712 -6.739 -11.527 1.00 95.06 222 LEU A N 1
ATOM 1661 C CA . LEU A 1 222 ? 7.155 -7.554 -12.610 1.00 95.06 222 LEU A CA 1
ATOM 1662 C C . LEU A 1 222 ? 6.355 -8.752 -12.085 1.00 95.06 222 LEU A C 1
ATOM 1664 O O . LEU A 1 222 ? 5.366 -9.134 -12.708 1.00 95.06 222 LEU A O 1
ATOM 1668 N N . GLU A 1 223 ? 6.764 -9.333 -10.961 1.00 94.50 223 GLU A N 1
ATOM 1669 C CA . GLU A 1 223 ? 6.027 -10.405 -10.296 1.00 94.50 223 GLU A CA 1
ATOM 1670 C C . GLU A 1 223 ? 4.723 -9.894 -9.677 1.00 94.50 223 GLU A C 1
ATOM 1672 O O . GLU A 1 223 ? 3.652 -10.410 -9.993 1.00 94.50 223 GLU A O 1
ATOM 1677 N N . VAL A 1 224 ? 4.787 -8.825 -8.878 1.00 93.19 224 VAL A N 1
ATOM 1678 C CA . VAL A 1 224 ? 3.611 -8.218 -8.225 1.00 93.19 224 VAL A CA 1
ATOM 1679 C C . VAL A 1 224 ? 2.596 -7.690 -9.243 1.00 93.19 224 VAL A C 1
ATOM 1681 O O . VAL A 1 224 ? 1.392 -7.731 -8.993 1.00 93.19 224 VAL A O 1
ATOM 1684 N N . SER A 1 225 ? 3.060 -7.225 -10.406 1.00 95.19 225 SER A N 1
ATOM 1685 C CA . SER A 1 225 ? 2.193 -6.791 -11.513 1.00 95.19 225 SER A CA 1
ATOM 1686 C C . SER A 1 225 ? 1.667 -7.934 -12.391 1.00 95.19 225 SER A C 1
ATOM 1688 O O . SER A 1 225 ? 0.921 -7.668 -13.329 1.00 95.19 225 SER A O 1
ATOM 1690 N N . GLY A 1 226 ? 2.045 -9.191 -12.128 1.00 95.69 226 GLY A N 1
ATOM 1691 C CA . GLY A 1 226 ? 1.567 -10.365 -12.870 1.00 95.69 226 GLY A CA 1
ATOM 1692 C C . GLY A 1 226 ? 2.227 -10.591 -14.235 1.00 95.69 226 GLY A C 1
ATOM 1693 O O . GLY A 1 226 ? 1.842 -11.503 -14.971 1.00 95.69 226 GLY A O 1
ATOM 1694 N N . LEU A 1 227 ? 3.249 -9.811 -14.592 1.00 95.88 227 LEU A N 1
ATOM 1695 C CA . LEU A 1 227 ? 3.973 -9.938 -15.863 1.00 95.88 227 LEU A CA 1
ATOM 1696 C C . LEU A 1 227 ? 5.015 -11.062 -15.833 1.00 95.88 227 LEU A C 1
ATOM 1698 O O . LEU A 1 227 ? 5.340 -11.648 -16.868 1.00 95.88 227 LEU A O 1
ATOM 1702 N N . VAL A 1 228 ? 5.534 -11.393 -14.655 1.00 96.38 228 VAL A N 1
ATOM 1703 C CA . VAL A 1 228 ? 6.477 -12.493 -14.440 1.00 96.38 228 VAL A CA 1
ATOM 1704 C C . VAL A 1 228 ? 5.941 -13.404 -13.343 1.00 96.38 228 VAL A C 1
ATOM 1706 O O . VAL A 1 228 ? 5.301 -12.956 -12.405 1.00 96.38 228 VAL A O 1
ATOM 1709 N N . SER A 1 229 ? 6.200 -14.701 -13.465 1.00 95.06 229 SER A N 1
ATOM 1710 C CA . SER A 1 229 ? 6.022 -15.666 -12.382 1.00 95.06 229 SER A CA 1
ATOM 1711 C C . SER A 1 229 ? 7.390 -16.199 -11.976 1.00 95.06 229 SER A C 1
ATOM 1713 O O . SER A 1 229 ? 8.163 -16.614 -12.847 1.00 95.06 229 SER A O 1
ATOM 1715 N N . ILE A 1 230 ? 7.690 -16.178 -10.675 1.00 91.62 230 ILE A N 1
ATOM 1716 C CA . ILE A 1 230 ? 8.913 -16.756 -10.119 1.00 91.62 230 ILE A CA 1
ATOM 1717 C C . ILE A 1 230 ? 8.560 -18.072 -9.427 1.00 91.62 230 ILE A C 1
ATOM 1719 O O . ILE A 1 230 ? 7.865 -18.123 -8.416 1.00 91.62 230 ILE A O 1
ATOM 1723 N N . ASP A 1 231 ? 9.037 -19.177 -9.989 1.00 90.19 231 ASP A N 1
ATOM 1724 C CA . ASP A 1 231 ? 8.884 -20.490 -9.366 1.00 90.19 231 ASP A CA 1
ATOM 1725 C C . ASP A 1 231 ? 9.941 -20.651 -8.269 1.00 90.19 231 ASP A C 1
ATOM 1727 O O . ASP A 1 231 ? 11.132 -20.725 -8.562 1.00 90.19 231 ASP A O 1
ATOM 1731 N N . ALA A 1 232 ? 9.518 -20.724 -7.006 1.00 84.69 232 ALA A N 1
ATOM 1732 C CA . ALA A 1 232 ? 10.425 -20.852 -5.866 1.00 84.69 232 ALA A CA 1
ATOM 1733 C C . ALA A 1 232 ? 11.186 -22.195 -5.818 1.00 84.69 232 ALA A C 1
ATOM 1735 O O . ALA A 1 232 ? 12.288 -22.257 -5.266 1.00 84.69 232 ALA A O 1
ATOM 1736 N N . GLU A 1 233 ? 10.635 -23.277 -6.384 1.00 86.00 233 GLU A N 1
ATOM 1737 C CA . GLU A 1 233 ? 11.285 -24.594 -6.407 1.00 86.00 233 GLU A CA 1
ATOM 1738 C C . GLU A 1 233 ? 12.358 -24.664 -7.492 1.00 86.00 233 GLU A C 1
ATOM 1740 O O . GLU A 1 233 ? 13.455 -25.181 -7.262 1.00 86.00 233 GLU A O 1
ATOM 1745 N N . THR A 1 234 ? 12.037 -24.156 -8.684 1.00 87.12 234 THR A N 1
ATOM 1746 C CA . THR A 1 234 ? 12.959 -24.166 -9.830 1.00 87.12 234 THR A CA 1
ATOM 1747 C C . THR A 1 234 ? 13.822 -22.915 -9.920 1.00 87.12 234 THR A C 1
ATOM 1749 O O . THR A 1 234 ? 14.785 -22.907 -10.685 1.00 87.12 234 THR A O 1
ATOM 1752 N N . ARG A 1 235 ? 13.512 -21.898 -9.107 1.00 87.38 235 ARG A N 1
ATOM 1753 C CA . ARG A 1 235 ? 14.133 -20.570 -9.083 1.00 87.38 235 ARG A CA 1
ATOM 1754 C C . ARG A 1 235 ? 14.178 -19.964 -10.472 1.00 87.38 235 ARG A C 1
ATOM 1756 O O . ARG A 1 235 ? 15.223 -19.524 -10.932 1.00 87.38 235 ARG A O 1
ATOM 1763 N N . ARG A 1 236 ? 13.054 -20.008 -11.180 1.00 91.19 236 ARG A N 1
ATOM 1764 C CA . ARG A 1 236 ? 12.983 -19.568 -12.573 1.00 91.19 236 ARG A CA 1
ATOM 1765 C C . ARG A 1 236 ? 11.957 -18.459 -12.725 1.00 91.19 236 ARG A C 1
ATOM 1767 O O . ARG A 1 236 ? 10.784 -18.671 -12.437 1.00 91.19 236 ARG A O 1
ATOM 1774 N N . ALA A 1 237 ? 12.402 -17.314 -13.235 1.00 92.12 237 ALA A N 1
ATOM 1775 C CA . ALA A 1 237 ? 11.530 -16.227 -13.662 1.00 92.12 237 ALA A CA 1
ATOM 1776 C C . ALA A 1 237 ? 11.038 -16.503 -15.086 1.00 92.12 237 ALA A C 1
ATOM 1778 O O . ALA A 1 237 ? 11.845 -16.668 -16.009 1.00 92.12 237 ALA A O 1
ATOM 1779 N N . VAL A 1 238 ? 9.721 -16.558 -15.277 1.00 94.31 238 VAL A N 1
ATOM 1780 C CA . VAL A 1 238 ? 9.082 -16.836 -16.570 1.00 94.31 238 VAL A CA 1
ATOM 1781 C C . VAL A 1 238 ? 8.041 -15.755 -16.873 1.00 94.31 238 VAL A C 1
ATOM 1783 O O . VAL A 1 238 ? 7.154 -15.538 -16.048 1.00 94.31 238 VAL A O 1
ATOM 1786 N N . PRO A 1 239 ? 8.100 -15.089 -18.042 1.00 95.88 239 PRO A N 1
ATOM 1787 C CA . PRO A 1 239 ? 7.041 -14.175 -18.462 1.0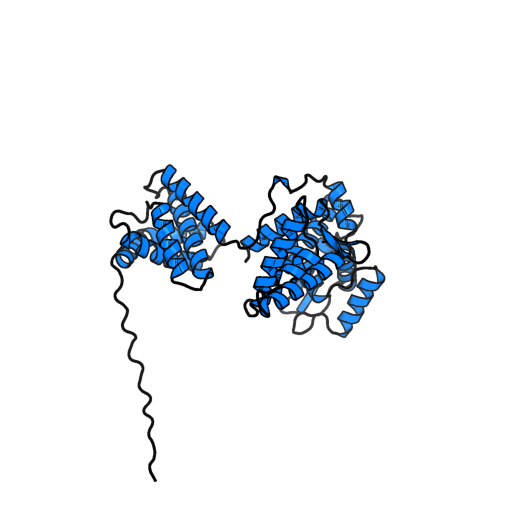0 95.88 239 PRO A CA 1
ATOM 1788 C C . PRO A 1 239 ? 5.679 -14.877 -18.554 1.00 95.88 239 PRO A C 1
ATOM 1790 O O . PRO A 1 239 ? 5.578 -15.996 -19.066 1.00 95.88 239 PRO A O 1
ATOM 1793 N N . THR A 1 240 ? 4.625 -14.224 -18.069 1.00 95.88 240 THR A N 1
ATOM 1794 C CA . THR A 1 240 ? 3.254 -14.754 -18.110 1.00 95.88 240 THR A CA 1
ATOM 1795 C C . THR A 1 240 ? 2.600 -14.535 -19.481 1.00 95.88 240 THR A C 1
ATOM 1797 O O . THR A 1 240 ? 3.192 -13.973 -20.405 1.00 95.88 240 THR A O 1
ATOM 1800 N N . GLY A 1 241 ? 1.344 -14.974 -19.637 1.00 91.56 241 GLY A N 1
ATOM 1801 C CA . GLY A 1 241 ? 0.562 -14.672 -20.841 1.00 91.56 241 GLY A CA 1
ATOM 1802 C C . GLY A 1 241 ? 0.359 -13.168 -21.061 1.00 91.56 241 GLY A C 1
ATOM 1803 O O . GLY A 1 241 ? 0.352 -12.720 -22.204 1.00 91.56 241 GLY A O 1
ATOM 1804 N N . GLU A 1 242 ? 0.268 -12.387 -19.983 1.00 92.75 242 GLU A N 1
ATOM 1805 C CA . GLU A 1 242 ? 0.082 -10.931 -20.033 1.00 92.75 242 GLU A CA 1
ATOM 1806 C C . GLU A 1 242 ? 1.340 -10.216 -20.538 1.00 92.75 242 GLU A C 1
ATOM 1808 O O . GLU A 1 242 ? 1.259 -9.271 -21.327 1.00 92.75 242 GLU A O 1
ATOM 1813 N N . ALA A 1 243 ? 2.524 -10.733 -20.195 1.00 93.81 243 ALA A N 1
ATOM 1814 C CA . ALA A 1 243 ? 3.783 -10.212 -20.715 1.00 93.81 243 ALA A CA 1
ATOM 1815 C C . ALA A 1 243 ? 3.926 -10.345 -22.238 1.00 93.81 243 ALA A C 1
ATOM 1817 O O . ALA A 1 243 ? 4.645 -9.554 -22.848 1.00 93.81 243 ALA A O 1
ATOM 1818 N N . ALA A 1 244 ? 3.233 -11.294 -22.879 1.00 90.62 244 ALA A N 1
ATOM 1819 C CA . ALA A 1 244 ? 3.254 -11.424 -24.337 1.00 90.62 244 ALA A CA 1
ATOM 1820 C C . ALA A 1 244 ? 2.564 -10.245 -25.045 1.00 90.62 244 ALA A C 1
ATOM 1822 O O . ALA A 1 244 ? 2.891 -9.937 -26.192 1.00 90.62 244 ALA A O 1
ATOM 1823 N N . GLU A 1 245 ? 1.618 -9.586 -24.372 1.00 90.56 245 GLU A N 1
ATOM 1824 C CA . GLU A 1 245 ? 0.906 -8.415 -24.886 1.00 90.56 245 GLU A CA 1
ATOM 1825 C C . GLU A 1 245 ? 1.605 -7.099 -24.509 1.00 90.56 245 GLU A C 1
ATOM 1827 O O . GLU A 1 245 ? 1.426 -6.083 -25.193 1.00 90.56 245 GLU A O 1
ATOM 1832 N N . PHE A 1 246 ? 2.458 -7.122 -23.479 1.00 94.44 246 PHE A N 1
ATOM 1833 C CA . PHE A 1 246 ? 3.155 -5.955 -22.947 1.00 94.44 246 PHE A CA 1
ATOM 1834 C C . PHE A 1 246 ? 3.986 -5.230 -24.016 1.00 94.44 246 PHE A C 1
ATOM 1836 O O . PHE A 1 246 ? 4.918 -5.774 -24.607 1.00 94.44 246 PHE A O 1
ATOM 1843 N N . GLY A 1 247 ? 3.654 -3.961 -24.274 1.00 86.81 247 GLY A N 1
ATOM 1844 C CA . GLY A 1 247 ? 4.393 -3.134 -25.235 1.00 86.81 247 GLY A CA 1
ATOM 1845 C C . GLY A 1 247 ? 4.174 -3.476 -26.709 1.00 86.81 247 GLY A C 1
ATOM 1846 O O . GLY A 1 247 ? 4.785 -2.836 -27.564 1.00 86.81 247 GLY A O 1
ATOM 1847 N N . THR A 1 248 ? 3.302 -4.432 -27.034 1.00 91.56 248 THR A N 1
ATOM 1848 C CA . THR A 1 248 ? 3.030 -4.804 -28.427 1.00 91.56 248 THR A CA 1
ATOM 1849 C C . THR A 1 248 ? 1.948 -3.921 -29.048 1.00 91.56 248 THR A C 1
ATOM 1851 O O . THR A 1 248 ? 0.963 -3.577 -28.402 1.00 91.56 248 THR A O 1
ATOM 1854 N N . GLU A 1 249 ? 2.080 -3.593 -30.337 1.00 89.94 249 GLU A N 1
ATOM 1855 C CA . GLU A 1 249 ? 1.018 -2.900 -31.094 1.00 89.94 249 GLU A CA 1
ATOM 1856 C C . GLU A 1 249 ? -0.214 -3.788 -31.352 1.00 89.94 249 GLU A C 1
ATOM 1858 O O . GLU A 1 249 ? -1.245 -3.306 -31.813 1.00 89.94 249 GLU A O 1
ATOM 1863 N N . ALA A 1 250 ? -0.098 -5.098 -31.102 1.00 91.94 250 ALA A N 1
ATOM 1864 C CA . ALA A 1 250 ? -1.197 -6.048 -31.247 1.00 91.94 250 ALA A CA 1
ATOM 1865 C C . ALA A 1 250 ? -2.175 -5.996 -30.064 1.00 91.94 250 ALA A C 1
ATOM 1867 O O . ALA A 1 250 ? -3.345 -6.346 -30.231 1.00 91.94 250 ALA A O 1
ATOM 1868 N N . ALA A 1 251 ? -1.701 -5.568 -28.892 1.00 94.50 251 ALA A N 1
ATOM 1869 C CA . ALA A 1 251 ? -2.526 -5.374 -27.714 1.00 94.50 251 ALA A CA 1
ATOM 1870 C C . ALA A 1 251 ? -3.447 -4.159 -27.884 1.00 94.50 251 ALA A C 1
ATOM 1872 O O . ALA A 1 251 ? -3.092 -3.167 -28.525 1.00 94.50 251 ALA A O 1
ATOM 1873 N N . SER A 1 252 ? -4.636 -4.228 -27.286 1.00 96.00 252 SER A N 1
ATOM 1874 C CA . SER A 1 252 ? -5.534 -3.075 -27.247 1.00 96.00 252 SER A CA 1
ATOM 1875 C C . SER A 1 252 ? -4.936 -1.951 -26.390 1.00 96.00 252 SER A C 1
ATOM 1877 O O . SER A 1 252 ? -4.183 -2.215 -25.451 1.00 96.00 252 SER A O 1
ATOM 1879 N N . ASP A 1 253 ? -5.293 -0.697 -26.676 1.00 96.00 253 ASP A N 1
ATOM 1880 C CA . ASP A 1 253 ? -4.870 0.445 -25.852 1.00 96.00 253 ASP A CA 1
ATOM 1881 C C . ASP A 1 253 ? -5.311 0.284 -24.386 1.00 96.00 253 ASP A C 1
ATOM 1883 O O . ASP A 1 253 ? -4.577 0.656 -23.474 1.00 96.00 253 ASP A O 1
ATOM 1887 N N . GLU A 1 254 ? -6.473 -0.333 -24.151 1.00 95.50 254 GLU A N 1
ATOM 1888 C CA . GLU A 1 254 ? -6.974 -0.650 -22.812 1.00 95.50 254 GLU A CA 1
ATOM 1889 C C . GLU A 1 254 ? -6.079 -1.666 -22.092 1.00 95.50 254 GLU A C 1
ATOM 1891 O O . GLU A 1 254 ? -5.640 -1.391 -20.976 1.00 95.50 254 GLU A O 1
ATOM 1896 N N . SER A 1 255 ? -5.734 -2.779 -22.750 1.00 94.81 255 SER A N 1
ATOM 1897 C CA . SER A 1 255 ? -4.824 -3.800 -22.207 1.00 94.81 255 SER A CA 1
ATOM 1898 C C . SER A 1 255 ? -3.448 -3.211 -21.887 1.00 94.81 255 SER A C 1
ATOM 1900 O O . SER A 1 255 ? -2.895 -3.453 -20.818 1.00 94.81 255 SER A O 1
ATOM 1902 N N . ARG A 1 256 ? -2.898 -2.389 -22.793 1.00 96.19 256 ARG A N 1
ATOM 1903 C CA . ARG A 1 256 ? -1.597 -1.733 -22.588 1.00 96.19 256 ARG A CA 1
ATOM 1904 C C . ARG A 1 256 ? -1.635 -0.762 -21.417 1.00 96.19 256 ARG A C 1
ATOM 1906 O O . ARG A 1 256 ? -0.715 -0.757 -20.607 1.00 96.19 256 ARG A O 1
ATOM 1913 N N . ARG A 1 257 ? -2.696 0.045 -21.321 1.00 96.31 257 ARG A N 1
ATOM 1914 C CA . ARG A 1 257 ? -2.880 0.996 -20.220 1.00 96.31 257 ARG A CA 1
ATOM 1915 C C . ARG A 1 257 ? -2.972 0.263 -18.888 1.00 96.31 257 ARG A C 1
ATOM 1917 O O . ARG A 1 257 ? -2.280 0.664 -17.962 1.00 96.31 257 ARG A O 1
ATOM 1924 N N . ALA A 1 258 ? -3.772 -0.802 -18.812 1.00 95.94 258 ALA A N 1
ATOM 1925 C CA . ALA A 1 258 ? -3.916 -1.612 -17.606 1.00 95.94 258 ALA A CA 1
ATOM 1926 C C . ALA A 1 258 ? -2.575 -2.221 -17.168 1.00 95.94 258 ALA A C 1
ATOM 1928 O O . ALA A 1 258 ? -2.189 -2.061 -16.017 1.00 95.94 258 ALA A O 1
ATOM 1929 N N . ALA A 1 259 ? -1.815 -2.815 -18.094 1.00 95.75 259 ALA A N 1
ATOM 1930 C CA . ALA A 1 259 ? -0.510 -3.396 -17.779 1.00 95.75 259 ALA A CA 1
ATOM 1931 C C . ALA A 1 259 ? 0.516 -2.347 -17.305 1.00 95.75 259 ALA A C 1
ATOM 1933 O O . ALA A 1 259 ? 1.268 -2.594 -16.365 1.00 95.75 259 ALA A O 1
ATOM 1934 N N . TYR A 1 260 ? 0.556 -1.160 -17.923 1.00 97.31 260 TYR A N 1
ATOM 1935 C CA . TYR A 1 260 ? 1.460 -0.089 -17.482 1.00 97.31 260 TYR A CA 1
ATOM 1936 C C . TYR A 1 260 ? 1.031 0.534 -16.150 1.00 97.31 260 TYR A C 1
ATOM 1938 O O . TYR A 1 260 ? 1.890 0.909 -15.356 1.00 97.31 260 TYR A O 1
ATOM 1946 N N . ALA A 1 261 ? -0.278 0.644 -15.907 1.00 96.88 261 ALA A N 1
ATOM 1947 C CA . ALA A 1 261 ? -0.824 1.112 -14.640 1.00 96.88 261 ALA A CA 1
ATOM 1948 C C . ALA A 1 261 ? -0.484 0.133 -13.510 1.00 96.88 261 ALA A C 1
ATOM 1950 O O . ALA A 1 261 ? 0.109 0.553 -12.524 1.00 96.88 261 ALA A O 1
ATOM 1951 N N . ALA A 1 262 ? -0.737 -1.167 -13.703 1.00 96.25 262 ALA A N 1
ATOM 1952 C CA . ALA A 1 262 ? -0.394 -2.214 -12.741 1.00 96.25 262 ALA A CA 1
ATOM 1953 C C . ALA A 1 262 ? 1.105 -2.228 -12.407 1.00 96.25 262 ALA A C 1
ATOM 1955 O O . ALA A 1 262 ? 1.483 -2.374 -11.248 1.00 96.25 262 ALA A O 1
ATOM 1956 N N . LEU A 1 263 ? 1.968 -2.010 -13.406 1.00 96.75 263 LEU A N 1
ATOM 1957 C CA . LEU A 1 263 ? 3.411 -1.884 -13.200 1.00 96.75 263 LEU A CA 1
ATOM 1958 C C . LEU A 1 263 ? 3.774 -0.670 -12.324 1.00 96.75 263 LEU A C 1
ATOM 1960 O O . LEU A 1 263 ? 4.606 -0.788 -11.429 1.00 96.75 263 LEU A O 1
ATOM 1964 N N . ALA A 1 264 ? 3.164 0.494 -12.573 1.00 96.56 264 ALA A N 1
ATOM 1965 C CA . ALA A 1 264 ? 3.407 1.701 -11.782 1.00 96.56 264 ALA A CA 1
ATOM 1966 C C . ALA A 1 264 ? 2.864 1.573 -10.347 1.00 96.56 264 ALA A C 1
ATOM 1968 O O . ALA A 1 264 ? 3.571 1.931 -9.409 1.00 96.56 264 ALA A O 1
ATOM 1969 N N . VAL A 1 265 ? 1.660 1.011 -10.177 1.00 96.56 265 VAL A N 1
ATOM 1970 C CA . VAL A 1 265 ? 1.056 0.712 -8.866 1.00 96.56 265 VAL A CA 1
ATOM 1971 C C . VAL A 1 265 ? 1.954 -0.240 -8.080 1.00 96.56 265 VAL A C 1
ATOM 1973 O O . VAL A 1 265 ? 2.309 0.066 -6.949 1.00 96.56 265 VAL A O 1
ATOM 1976 N N . ALA A 1 266 ? 2.405 -1.343 -8.689 1.00 94.31 266 ALA A N 1
ATOM 1977 C CA . ALA A 1 266 ? 3.315 -2.293 -8.048 1.00 94.31 266 ALA A CA 1
ATOM 1978 C C . ALA A 1 266 ? 4.639 -1.639 -7.619 1.00 94.31 266 ALA A C 1
ATOM 1980 O O . ALA A 1 266 ? 5.157 -1.949 -6.549 1.00 94.31 266 ALA A O 1
ATOM 1981 N N . TYR A 1 267 ? 5.175 -0.712 -8.421 1.00 94.75 267 TYR A N 1
ATOM 1982 C CA . TYR A 1 267 ? 6.397 0.014 -8.074 1.00 94.75 267 TYR A CA 1
ATOM 1983 C C . TYR A 1 267 ? 6.190 0.990 -6.912 1.00 94.75 267 TYR A C 1
ATOM 1985 O O . TYR A 1 267 ? 7.013 1.012 -5.999 1.00 94.75 267 TYR A O 1
ATOM 1993 N N . TYR A 1 268 ? 5.108 1.781 -6.914 1.00 94.94 268 TYR A N 1
ATOM 1994 C CA . TYR A 1 268 ? 4.771 2.643 -5.774 1.00 94.94 268 TYR A CA 1
ATOM 1995 C C . TYR A 1 268 ? 4.534 1.825 -4.512 1.00 94.94 268 TYR A C 1
ATOM 1997 O O . TYR A 1 268 ? 5.091 2.162 -3.472 1.00 94.94 268 TYR A O 1
ATOM 2005 N N . TRP A 1 269 ? 3.763 0.741 -4.627 1.00 92.56 269 TRP A N 1
ATOM 2006 C CA . TRP A 1 269 ? 3.470 -0.156 -3.521 1.00 92.56 269 TRP A CA 1
ATOM 2007 C C . TRP A 1 269 ? 4.772 -0.692 -2.937 1.00 92.56 269 TRP A C 1
ATOM 2009 O O . TRP A 1 269 ? 5.063 -0.351 -1.806 1.00 92.56 269 TRP A O 1
ATOM 2019 N N . ILE A 1 270 ? 5.644 -1.347 -3.716 1.00 90.12 270 ILE A N 1
ATOM 2020 C CA . ILE A 1 270 ? 6.956 -1.815 -3.221 1.00 90.12 270 ILE A CA 1
ATOM 2021 C C . ILE A 1 270 ? 7.795 -0.666 -2.641 1.00 90.12 270 ILE A C 1
ATOM 2023 O O . ILE A 1 270 ? 8.464 -0.849 -1.631 1.00 90.12 270 ILE A O 1
ATOM 2027 N N . ALA A 1 271 ? 7.791 0.529 -3.237 1.00 89.06 271 ALA A N 1
ATOM 2028 C CA . ALA A 1 271 ? 8.567 1.653 -2.709 1.00 89.06 271 ALA A CA 1
ATOM 2029 C C . ALA A 1 271 ? 8.077 2.119 -1.324 1.00 89.06 271 ALA A C 1
ATOM 2031 O O . ALA A 1 271 ? 8.897 2.533 -0.499 1.00 89.06 271 ALA A O 1
ATOM 2032 N N . VAL A 1 272 ? 6.768 2.042 -1.067 1.00 87.00 272 VAL A N 1
ATOM 2033 C CA . VAL A 1 272 ? 6.132 2.413 0.207 1.00 87.00 272 VAL A CA 1
ATOM 2034 C C . VAL A 1 272 ? 6.104 1.231 1.185 1.00 87.00 272 VAL A C 1
ATOM 2036 O O . VAL A 1 272 ? 6.297 1.428 2.377 1.00 87.00 272 VAL A O 1
ATOM 2039 N N . THR A 1 273 ? 5.981 -0.007 0.713 1.00 81.75 273 THR A N 1
ATOM 2040 C CA . THR A 1 273 ? 5.830 -1.228 1.523 1.00 81.75 273 THR A CA 1
ATOM 2041 C C . THR A 1 273 ? 7.060 -2.119 1.539 1.00 81.75 273 THR A C 1
ATOM 2043 O O . THR A 1 273 ? 6.959 -3.238 2.032 1.00 81.75 273 THR A O 1
ATOM 2046 N N . ALA A 1 274 ? 8.227 -1.672 1.043 1.00 67.50 274 ALA A N 1
ATOM 2047 C CA . ALA A 1 274 ? 9.531 -2.322 1.257 1.00 67.50 274 ALA A CA 1
ATOM 2048 C C . ALA A 1 274 ? 9.907 -2.269 2.750 1.00 67.50 274 ALA A C 1
ATOM 2050 O O . ALA A 1 274 ? 10.864 -1.617 3.183 1.00 67.50 274 ALA A O 1
ATOM 2051 N N . PHE A 1 275 ? 9.073 -2.958 3.511 1.00 53.88 275 PHE A N 1
ATOM 2052 C CA . PHE A 1 275 ? 8.985 -3.146 4.927 1.00 53.88 275 PHE A CA 1
ATOM 2053 C C . PHE A 1 275 ? 9.829 -4.371 5.216 1.00 53.88 275 PHE A C 1
ATOM 2055 O O . PHE A 1 275 ? 9.535 -5.492 4.798 1.00 53.88 275 PHE A O 1
ATOM 2062 N N . SER A 1 276 ? 10.938 -4.141 5.904 1.00 56.53 276 SER A N 1
ATOM 2063 C CA . SER A 1 276 ? 11.590 -5.213 6.627 1.00 56.53 276 SER A CA 1
ATOM 2064 C C . SER A 1 276 ? 11.233 -4.991 8.091 1.00 56.53 276 SER A C 1
ATOM 2066 O O . SER A 1 276 ? 11.730 -4.018 8.661 1.00 56.53 276 SER A O 1
ATOM 2068 N N . PRO A 1 277 ? 10.410 -5.855 8.717 1.00 49.72 277 PRO A N 1
ATOM 2069 C CA . PRO A 1 277 ? 10.065 -5.716 10.136 1.00 49.72 277 PRO A CA 1
ATOM 2070 C C . PRO A 1 277 ? 11.311 -5.753 11.036 1.00 49.72 277 PRO A C 1
ATOM 2072 O O . PRO A 1 277 ? 11.305 -5.263 12.162 1.00 49.72 277 PRO A O 1
ATOM 2075 N N . ASP A 1 278 ? 12.416 -6.302 10.525 1.00 59.34 278 ASP A N 1
ATOM 2076 C CA . ASP A 1 278 ? 13.704 -6.357 11.208 1.00 59.34 278 ASP A CA 1
ATOM 2077 C C . ASP A 1 278 ? 14.505 -5.037 11.129 1.00 59.34 278 ASP A C 1
ATOM 2079 O O . ASP A 1 278 ? 15.552 -4.914 11.774 1.00 59.34 278 ASP A O 1
ATOM 2083 N N . LEU A 1 279 ? 14.044 -4.041 10.358 1.00 66.81 279 LEU A N 1
ATOM 2084 C CA . LEU A 1 279 ? 14.718 -2.756 10.144 1.00 66.81 279 LEU A CA 1
ATOM 2085 C C . LEU A 1 279 ? 13.753 -1.576 10.382 1.00 66.81 279 LEU A C 1
ATOM 2087 O O . LEU A 1 279 ? 13.240 -1.017 9.414 1.00 66.81 279 LEU A O 1
ATOM 2091 N N . PRO A 1 280 ? 13.577 -1.121 11.641 1.00 70.31 280 PRO A N 1
ATOM 2092 C CA . PRO A 1 280 ? 12.674 -0.013 11.993 1.00 70.31 280 PRO A CA 1
ATOM 2093 C C . PRO A 1 280 ? 12.892 1.269 11.175 1.00 70.31 280 PRO A C 1
ATOM 2095 O O . PRO A 1 280 ? 11.946 1.963 10.838 1.00 70.31 280 PRO A O 1
ATOM 2098 N N . LEU A 1 281 ? 14.140 1.546 10.776 1.00 74.50 281 LEU A N 1
ATOM 2099 C CA . LEU A 1 281 ? 14.476 2.690 9.921 1.00 74.50 281 LEU A CA 1
ATOM 2100 C C . LEU A 1 281 ? 13.716 2.677 8.580 1.00 74.50 281 LEU A C 1
ATOM 2102 O O . LEU A 1 281 ? 13.407 3.733 8.034 1.00 74.50 281 LEU A O 1
ATOM 2106 N N . LEU A 1 282 ? 13.444 1.487 8.030 1.00 80.38 282 LEU A N 1
ATOM 2107 C CA . LEU A 1 282 ? 12.725 1.361 6.767 1.00 80.38 282 LEU A CA 1
ATOM 2108 C C . LEU A 1 282 ? 11.248 1.711 6.926 1.00 80.38 282 LEU A C 1
ATOM 2110 O O . LEU A 1 282 ? 10.711 2.335 6.016 1.00 80.38 282 LEU A O 1
ATOM 2114 N N . GLN A 1 283 ? 10.638 1.386 8.068 1.00 80.19 283 GLN A N 1
ATOM 2115 C CA . GLN A 1 283 ? 9.252 1.743 8.367 1.00 80.19 283 GLN A CA 1
ATOM 2116 C C . GLN A 1 283 ? 9.080 3.267 8.435 1.00 80.19 283 GLN A C 1
ATOM 2118 O O . GLN A 1 283 ? 8.347 3.823 7.620 1.00 80.19 283 GLN A O 1
ATOM 2123 N N . ASP A 1 284 ? 9.856 3.952 9.282 1.00 82.44 284 ASP A N 1
ATOM 2124 C CA . ASP A 1 284 ? 9.800 5.417 9.407 1.00 82.44 284 ASP A CA 1
ATOM 2125 C C . ASP A 1 284 ? 10.037 6.117 8.047 1.00 82.44 284 ASP A C 1
ATOM 2127 O O . ASP A 1 284 ? 9.418 7.132 7.722 1.00 82.44 284 ASP A O 1
ATOM 2131 N N . SER A 1 285 ? 10.940 5.572 7.217 1.00 86.69 285 SER A N 1
ATOM 2132 C CA . SER A 1 285 ? 11.210 6.109 5.873 1.00 86.69 285 SER A CA 1
ATOM 2133 C C . SER A 1 285 ? 10.083 5.852 4.874 1.00 86.69 285 SER A C 1
ATOM 2135 O O . SER A 1 285 ? 9.862 6.664 3.980 1.00 86.69 285 SER A O 1
ATOM 2137 N N . SER A 1 286 ? 9.369 4.737 5.017 1.00 87.19 286 SER A N 1
ATOM 2138 C CA . SER A 1 286 ? 8.217 4.379 4.193 1.00 87.19 286 SER A CA 1
ATOM 2139 C C . SER A 1 286 ? 7.029 5.296 4.476 1.00 87.19 286 SER A C 1
ATOM 2141 O O . SER A 1 286 ? 6.440 5.834 3.538 1.00 87.19 286 SER A O 1
ATOM 2143 N N . GLU A 1 287 ? 6.736 5.543 5.753 1.00 85.75 287 GLU A N 1
ATOM 2144 C CA . GLU A 1 287 ? 5.704 6.490 6.187 1.00 85.75 287 GLU A CA 1
ATOM 2145 C C . GLU A 1 287 ? 6.029 7.907 5.699 1.00 85.75 287 GLU A C 1
ATOM 2147 O O . GLU A 1 287 ? 5.206 8.558 5.048 1.00 85.75 287 GLU A O 1
ATOM 2152 N N . LEU A 1 288 ? 7.269 8.371 5.917 1.00 89.38 288 LEU A N 1
ATOM 2153 C CA . LEU A 1 288 ? 7.701 9.681 5.430 1.00 89.38 288 LEU A CA 1
ATOM 2154 C C . LEU A 1 288 ? 7.622 9.776 3.899 1.00 89.38 288 LEU A C 1
ATOM 2156 O O . LEU A 1 288 ? 7.195 10.805 3.371 1.00 89.38 288 LEU A O 1
ATOM 2160 N N . LEU A 1 289 ? 7.999 8.717 3.174 1.00 92.62 289 LEU A N 1
ATOM 2161 C CA . LEU A 1 289 ? 7.880 8.672 1.718 1.00 92.62 289 LEU A CA 1
ATOM 2162 C C . LEU A 1 289 ? 6.421 8.811 1.274 1.00 92.62 289 LEU A C 1
ATOM 2164 O O . LEU A 1 289 ? 6.147 9.623 0.390 1.00 92.62 289 LEU A O 1
ATOM 2168 N N . ALA A 1 290 ? 5.488 8.081 1.890 1.00 91.81 290 ALA A N 1
ATOM 2169 C CA . ALA A 1 290 ? 4.065 8.184 1.578 1.00 91.81 290 ALA A CA 1
ATOM 2170 C C . ALA A 1 290 ? 3.539 9.612 1.806 1.00 91.81 290 ALA A C 1
ATOM 2172 O O . ALA A 1 290 ? 2.906 10.183 0.917 1.00 91.81 290 ALA A O 1
ATOM 2173 N N . VAL A 1 291 ? 3.903 10.247 2.929 1.00 89.38 291 VAL A N 1
ATOM 2174 C CA . VAL A 1 291 ? 3.574 11.657 3.222 1.00 89.38 291 VAL A CA 1
ATOM 2175 C C . VAL A 1 291 ? 4.095 12.601 2.147 1.00 89.38 291 VAL A C 1
ATOM 2177 O O . VAL A 1 291 ? 3.350 13.458 1.664 1.00 89.38 291 VAL A O 1
ATOM 2180 N N . VAL A 1 292 ? 5.353 12.446 1.731 1.00 92.38 292 VAL A N 1
ATOM 2181 C CA . VAL A 1 292 ? 5.934 13.289 0.679 1.00 92.38 292 VAL A CA 1
ATOM 2182 C C . VAL A 1 292 ? 5.226 13.073 -0.658 1.00 92.38 292 VAL A C 1
ATOM 2184 O O . VAL A 1 292 ? 4.957 14.050 -1.356 1.00 92.38 292 VAL A O 1
ATOM 2187 N N . LEU A 1 293 ? 4.890 11.831 -1.015 1.00 94.69 293 LEU A N 1
ATOM 2188 C CA . LEU A 1 293 ? 4.211 11.510 -2.272 1.00 94.69 293 LEU A CA 1
ATOM 2189 C C . LEU A 1 293 ? 2.775 12.055 -2.314 1.00 94.69 293 LEU A C 1
ATOM 2191 O O . LEU A 1 293 ? 2.388 12.666 -3.312 1.00 94.69 293 LEU A O 1
ATOM 2195 N N . VAL A 1 294 ? 2.012 11.940 -1.224 1.00 91.38 294 VAL A N 1
ATOM 2196 C CA . VAL A 1 294 ? 0.684 12.569 -1.108 1.00 91.38 294 VAL A CA 1
ATOM 2197 C C . VAL A 1 294 ? 0.795 14.090 -1.208 1.00 91.38 294 VAL A C 1
ATOM 2199 O O . VAL A 1 294 ? 0.048 14.732 -1.952 1.00 91.38 294 VAL A O 1
ATOM 2202 N N . ALA A 1 295 ? 1.774 14.691 -0.526 1.00 90.12 295 ALA A N 1
ATOM 2203 C CA . ALA A 1 295 ? 2.010 16.129 -0.607 1.00 90.12 295 ALA A CA 1
ATOM 2204 C C . ALA A 1 295 ? 2.443 16.574 -2.019 1.00 90.12 295 ALA A C 1
ATOM 2206 O O . ALA A 1 295 ? 2.055 17.659 -2.461 1.00 90.12 295 ALA A O 1
ATOM 2207 N N . ALA A 1 296 ? 3.181 15.738 -2.756 1.00 93.06 296 ALA A N 1
ATOM 2208 C CA . ALA A 1 296 ? 3.591 15.976 -4.142 1.00 93.06 296 ALA A CA 1
ATOM 2209 C C . ALA A 1 296 ? 2.419 15.959 -5.141 1.00 93.06 296 ALA A C 1
ATOM 2211 O O . ALA A 1 296 ? 2.525 16.559 -6.214 1.00 93.06 296 ALA A O 1
ATOM 2212 N N . ALA A 1 297 ? 1.297 15.317 -4.792 1.00 93.31 297 ALA A N 1
ATOM 2213 C CA . ALA A 1 297 ? 0.042 15.383 -5.547 1.00 93.31 297 ALA A CA 1
ATOM 2214 C C . ALA A 1 297 ? -0.771 16.662 -5.258 1.00 93.31 297 ALA A C 1
ATOM 2216 O O . ALA A 1 297 ? -1.745 16.951 -5.954 1.00 93.31 297 ALA A O 1
ATOM 2217 N N . SER A 1 298 ? -0.396 17.440 -4.235 1.00 91.00 298 SER A N 1
ATOM 2218 C CA . SER A 1 298 ? -1.144 18.627 -3.816 1.00 91.00 298 SER A CA 1
ATOM 2219 C C . SER A 1 298 ? -0.860 19.864 -4.693 1.00 91.00 298 SER A C 1
ATOM 2221 O O . SER A 1 298 ? 0.157 19.931 -5.388 1.00 91.00 298 SER A O 1
ATOM 2223 N N . PRO A 1 299 ? -1.701 20.918 -4.623 1.00 89.31 299 PRO A N 1
ATOM 2224 C CA . PRO A 1 299 ? -1.443 22.190 -5.309 1.00 89.31 299 PRO A CA 1
ATOM 2225 C C . PRO A 1 299 ? -0.176 22.931 -4.845 1.00 89.31 299 PRO A C 1
ATOM 2227 O O . PRO A 1 299 ? 0.271 23.862 -5.519 1.00 89.31 299 PRO A O 1
ATOM 2230 N N . THR A 1 300 ? 0.372 22.569 -3.682 1.00 89.75 300 THR A N 1
ATOM 2231 C CA . THR A 1 300 ? 1.572 23.167 -3.083 1.00 89.75 300 THR A CA 1
ATOM 2232 C C . THR A 1 300 ? 2.570 22.062 -2.738 1.00 89.75 300 THR A C 1
ATOM 2234 O O . THR A 1 300 ? 2.725 21.736 -1.560 1.00 89.75 300 THR A O 1
ATOM 2237 N N . PRO A 1 301 ? 3.212 21.460 -3.754 1.00 92.75 301 PRO A N 1
ATOM 2238 C CA . PRO A 1 301 ? 4.142 20.358 -3.551 1.00 92.75 301 PRO A CA 1
ATOM 2239 C C . PRO A 1 301 ? 5.324 20.778 -2.664 1.00 92.75 301 PRO A C 1
ATOM 2241 O O . PRO A 1 301 ? 5.796 21.916 -2.793 1.00 92.75 301 PRO A O 1
ATOM 2244 N N . PRO A 1 302 ? 5.829 19.883 -1.794 1.00 91.12 302 PRO A N 1
ATOM 2245 C CA . PRO A 1 302 ? 7.031 20.146 -1.015 1.00 91.12 302 PRO A CA 1
ATOM 2246 C C . PRO A 1 302 ? 8.252 20.206 -1.935 1.00 91.12 302 PRO A C 1
ATOM 2248 O O . PRO A 1 302 ? 8.262 19.641 -3.029 1.00 91.12 302 PRO A O 1
ATOM 2251 N N . THR A 1 303 ? 9.307 20.877 -1.494 1.00 93.88 303 THR A N 1
ATOM 2252 C CA . THR A 1 303 ? 10.609 20.851 -2.168 1.00 93.88 303 THR A CA 1
ATOM 2253 C C . THR A 1 303 ? 11.529 19.806 -1.544 1.00 93.88 303 THR A C 1
ATOM 2255 O O . THR A 1 303 ? 11.333 19.379 -0.405 1.00 93.88 303 THR A O 1
ATOM 2258 N N . VAL A 1 304 ? 12.588 19.413 -2.261 1.00 90.44 304 VAL A N 1
ATOM 2259 C CA . VAL A 1 304 ? 13.638 18.568 -1.659 1.00 90.44 304 VAL A CA 1
ATOM 2260 C C . VAL A 1 304 ? 14.326 19.294 -0.491 1.00 90.44 304 VAL A C 1
ATOM 2262 O O . VAL A 1 304 ? 14.755 18.652 0.459 1.00 90.44 304 VAL A O 1
ATOM 2265 N N . GLU A 1 305 ? 14.395 20.630 -0.513 1.00 88.75 305 GLU A N 1
ATOM 2266 C CA . GLU A 1 305 ? 14.912 21.414 0.619 1.00 88.75 305 GLU A CA 1
ATOM 2267 C C . GLU A 1 305 ? 14.014 21.288 1.857 1.00 88.75 305 GLU A C 1
ATOM 2269 O O . GLU A 1 305 ? 14.540 21.089 2.949 1.00 88.75 305 GLU A O 1
ATOM 2274 N N . ASP A 1 306 ? 12.686 21.320 1.691 1.00 88.31 306 ASP A N 1
ATOM 2275 C CA . ASP A 1 306 ? 11.740 21.136 2.802 1.00 88.31 306 ASP A CA 1
ATOM 2276 C C . ASP A 1 306 ? 11.903 19.757 3.458 1.00 88.31 306 ASP A C 1
ATOM 2278 O O . ASP A 1 306 ? 11.906 19.656 4.684 1.00 88.31 306 ASP A O 1
ATOM 2282 N N . LEU A 1 307 ? 12.089 18.706 2.647 1.00 88.31 307 LEU A N 1
ATOM 2283 C CA . LEU A 1 307 ? 12.358 17.351 3.136 1.00 88.31 307 LEU A CA 1
ATOM 2284 C C . LEU A 1 307 ? 13.692 17.276 3.888 1.00 88.31 307 LEU A C 1
ATOM 2286 O O . LEU A 1 307 ? 13.757 16.734 4.983 1.00 88.31 307 LEU A O 1
ATOM 2290 N N . LEU A 1 308 ? 14.770 17.830 3.329 1.00 86.25 308 LEU A N 1
ATOM 2291 C CA . LEU A 1 308 ? 16.083 17.787 3.980 1.00 86.25 308 LEU A CA 1
ATOM 2292 C C . LEU A 1 308 ? 16.121 18.609 5.276 1.00 86.25 308 LEU A C 1
ATOM 2294 O O . LEU A 1 308 ? 16.840 18.254 6.202 1.00 86.25 308 LEU A O 1
ATOM 2298 N N . ALA A 1 309 ? 15.337 19.683 5.358 1.00 86.69 309 ALA A N 1
ATOM 2299 C CA . ALA A 1 309 ? 15.218 20.497 6.562 1.00 86.69 309 ALA A CA 1
ATOM 2300 C C . ALA A 1 309 ? 14.356 19.839 7.656 1.00 86.69 309 ALA A C 1
ATOM 2302 O O . ALA A 1 309 ? 14.365 20.311 8.794 1.00 86.69 309 ALA A O 1
ATOM 2303 N N . SER A 1 310 ? 13.605 18.768 7.359 1.00 82.38 310 SER A N 1
ATOM 2304 C CA . SER A 1 310 ? 12.697 18.156 8.337 1.00 82.38 310 SER A CA 1
ATOM 2305 C C . SER A 1 310 ? 13.416 17.371 9.439 1.00 82.38 310 SER A C 1
ATOM 2307 O O . SER A 1 310 ? 12.821 17.138 10.491 1.00 82.38 310 SER A O 1
ATOM 2309 N N . SER A 1 311 ? 14.680 16.979 9.240 1.00 84.00 311 SER A N 1
ATOM 2310 C CA . SER A 1 311 ? 15.474 16.284 10.264 1.00 84.00 311 SER A CA 1
ATOM 2311 C C . SER A 1 311 ? 16.209 17.227 11.229 1.00 84.00 311 SER A C 1
ATOM 2313 O O . SER A 1 311 ? 16.657 16.788 12.296 1.00 84.00 311 SER A O 1
ATOM 2315 N N . ASP A 1 312 ? 16.283 18.529 10.919 1.00 80.31 312 ASP A N 1
ATOM 2316 C CA . ASP A 1 312 ? 17.064 19.510 11.677 1.00 80.31 312 ASP A CA 1
ATOM 2317 C C . ASP A 1 312 ? 16.630 19.578 13.155 1.00 80.31 312 ASP A C 1
ATOM 2319 O O . ASP A 1 312 ? 15.613 20.163 13.533 1.00 80.31 312 ASP A O 1
ATOM 2323 N N . GLY A 1 313 ? 17.463 19.010 14.034 1.00 66.75 313 GLY A N 1
ATOM 2324 C CA . GLY A 1 313 ? 17.276 19.055 15.486 1.00 66.75 313 GLY A CA 1
ATOM 2325 C C . GLY A 1 313 ? 16.402 17.945 16.081 1.00 66.75 313 GLY A C 1
ATOM 2326 O O . GLY A 1 313 ? 16.132 17.999 17.284 1.00 66.75 313 GLY A O 1
ATOM 2327 N N . VAL A 1 314 ? 16.003 16.943 15.289 1.00 65.00 314 VAL A N 1
ATOM 2328 C CA . VAL A 1 314 ? 15.161 15.813 15.736 1.00 65.00 314 VAL A CA 1
ATOM 2329 C C . VAL A 1 314 ? 15.998 14.620 16.237 1.00 65.00 314 VAL A C 1
ATOM 2331 O O . VAL A 1 314 ? 15.556 13.890 17.123 1.00 65.00 314 VAL A O 1
ATOM 2334 N N . GLY A 1 315 ? 17.249 14.478 15.780 1.00 77.44 315 GLY A N 1
ATOM 2335 C CA . GLY A 1 315 ? 18.208 13.460 16.237 1.00 77.44 315 GLY A CA 1
ATOM 2336 C C . GLY A 1 315 ? 18.873 12.706 15.079 1.00 77.44 315 GLY A C 1
ATOM 2337 O O . GLY A 1 315 ? 18.428 12.811 13.946 1.00 77.44 315 GLY A O 1
ATOM 2338 N N . GLU A 1 316 ? 19.925 11.929 15.370 1.00 76.56 316 GLU A N 1
ATOM 2339 C CA . GLU A 1 316 ? 20.711 11.185 14.357 1.00 76.56 316 GLU A CA 1
ATOM 2340 C C . GLU A 1 316 ? 19.852 10.189 13.555 1.00 76.56 316 GLU A C 1
ATOM 2342 O O . GLU A 1 316 ? 20.055 10.028 12.360 1.00 76.56 316 GLU A O 1
ATOM 2347 N N . SER A 1 317 ? 18.823 9.596 14.173 1.00 79.25 317 SER A N 1
ATOM 2348 C CA . SER A 1 317 ? 17.893 8.700 13.474 1.00 79.25 317 SER A CA 1
ATOM 2349 C C . SER A 1 317 ? 17.025 9.415 12.434 1.00 79.25 317 SER A C 1
ATOM 2351 O O . SER A 1 317 ? 16.685 8.817 11.422 1.00 79.25 317 SER A O 1
ATOM 2353 N N . ALA A 1 318 ? 16.676 10.688 12.649 1.00 81.06 318 ALA A N 1
ATOM 2354 C CA . ALA A 1 318 ? 15.855 11.443 11.702 1.00 81.06 318 ALA A CA 1
ATOM 2355 C C . ALA A 1 318 ? 16.633 11.787 10.423 1.00 81.06 318 ALA A C 1
ATOM 2357 O O . ALA A 1 318 ? 16.061 11.762 9.335 1.00 81.06 318 ALA A O 1
ATOM 2358 N N . ASP A 1 319 ? 17.936 12.062 10.548 1.00 85.19 319 ASP A N 1
ATOM 2359 C CA . ASP A 1 319 ? 18.818 12.289 9.398 1.00 85.19 319 ASP A CA 1
ATOM 2360 C C . ASP A 1 319 ? 18.906 11.032 8.517 1.00 85.19 319 ASP A C 1
ATOM 2362 O O . ASP A 1 319 ? 18.832 11.129 7.291 1.00 85.19 319 ASP A O 1
ATOM 2366 N N . ASP A 1 320 ? 19.000 9.848 9.133 1.00 86.88 320 ASP A N 1
ATOM 2367 C CA . ASP A 1 320 ? 19.021 8.570 8.414 1.00 86.88 320 ASP A CA 1
ATOM 2368 C C . ASP A 1 320 ? 17.688 8.302 7.687 1.00 86.88 320 ASP A C 1
ATOM 2370 O O . ASP A 1 320 ? 17.695 7.933 6.511 1.00 86.88 320 ASP A O 1
ATOM 2374 N N . VAL A 1 321 ? 16.542 8.547 8.339 1.00 85.19 321 VAL A N 1
ATOM 2375 C CA . VAL A 1 321 ? 15.200 8.396 7.734 1.00 85.19 321 VAL A CA 1
ATOM 2376 C C . VAL A 1 321 ? 15.027 9.319 6.525 1.00 85.19 321 VAL A C 1
ATOM 2378 O O . VAL A 1 321 ? 14.597 8.876 5.456 1.00 85.19 321 VAL A O 1
ATOM 2381 N N . VAL A 1 322 ? 15.410 10.592 6.658 1.00 87.06 322 VAL A N 1
ATOM 2382 C CA . VAL A 1 322 ? 15.355 11.573 5.563 1.00 87.06 322 VAL A CA 1
ATOM 2383 C C . VAL A 1 322 ? 16.296 11.181 4.423 1.00 87.06 322 VAL A C 1
ATOM 2385 O O . VAL A 1 322 ? 15.910 11.263 3.256 1.00 87.06 322 VAL A O 1
ATOM 2388 N N . ALA A 1 323 ? 17.505 10.703 4.730 1.00 88.75 323 ALA A N 1
ATOM 2389 C CA . ALA A 1 323 ? 18.461 10.261 3.719 1.00 88.75 323 ALA A CA 1
ATOM 2390 C C . ALA A 1 323 ? 17.951 9.049 2.921 1.00 88.75 323 ALA A C 1
ATOM 2392 O O . ALA A 1 323 ? 18.057 9.045 1.691 1.00 88.75 323 ALA A O 1
ATOM 2393 N N . VAL A 1 324 ? 17.364 8.051 3.594 1.00 89.44 324 VAL A N 1
ATOM 2394 C CA . VAL A 1 324 ? 16.747 6.882 2.943 1.00 89.44 324 VAL A CA 1
ATOM 2395 C C . VAL A 1 324 ? 15.555 7.308 2.084 1.00 89.44 324 VAL A C 1
ATOM 2397 O O . VAL A 1 324 ? 15.480 6.929 0.914 1.00 89.44 324 VAL A O 1
ATOM 2400 N N . THR A 1 325 ? 14.674 8.158 2.618 1.00 90.31 325 THR A N 1
ATOM 2401 C CA . THR A 1 325 ? 13.502 8.685 1.894 1.00 90.31 325 THR A CA 1
ATOM 2402 C C . THR A 1 325 ? 13.919 9.437 0.630 1.00 90.31 325 THR A C 1
ATOM 2404 O O . THR A 1 325 ? 13.381 9.203 -0.452 1.00 90.31 325 THR A O 1
ATOM 2407 N N . HIS A 1 326 ? 14.928 10.305 0.733 1.00 92.81 326 HIS A N 1
ATOM 2408 C CA . HIS A 1 326 ? 15.473 11.029 -0.412 1.00 92.81 326 HIS A CA 1
ATOM 2409 C C . HIS A 1 326 ? 16.097 10.084 -1.453 1.00 92.81 326 HIS A C 1
ATOM 2411 O O . HIS A 1 326 ? 15.894 10.276 -2.651 1.00 92.81 326 HIS A O 1
ATOM 2417 N N . GLY A 1 327 ? 16.800 9.033 -1.015 1.00 90.62 327 GLY A N 1
ATOM 2418 C CA . GLY A 1 327 ? 17.292 7.971 -1.898 1.00 90.62 327 GLY A CA 1
ATOM 2419 C C . GLY A 1 327 ? 16.168 7.309 -2.702 1.00 90.62 327 GLY A C 1
ATOM 2420 O O . GLY A 1 327 ? 16.253 7.242 -3.927 1.00 90.62 327 GLY A O 1
ATOM 2421 N N . ARG A 1 328 ? 15.069 6.925 -2.039 1.00 91.00 328 ARG A N 1
ATOM 2422 C CA . ARG A 1 328 ? 13.886 6.340 -2.698 1.00 91.00 328 ARG A CA 1
ATOM 2423 C C . ARG A 1 328 ? 13.197 7.315 -3.657 1.00 91.00 328 ARG A C 1
ATOM 2425 O O . ARG A 1 328 ? 12.765 6.914 -4.734 1.00 91.00 328 ARG A O 1
ATOM 2432 N N . LEU A 1 329 ? 13.137 8.607 -3.328 1.00 92.88 329 LEU A N 1
ATOM 2433 C CA . LEU A 1 329 ? 12.617 9.628 -4.249 1.00 92.88 329 LEU A CA 1
ATOM 2434 C C . LEU A 1 329 ? 13.463 9.743 -5.521 1.00 92.88 329 LEU A C 1
ATOM 2436 O O . LEU A 1 329 ? 12.905 9.897 -6.606 1.00 92.88 329 LEU A O 1
ATOM 2440 N N . LEU A 1 330 ? 14.791 9.633 -5.415 1.00 91.81 330 LEU A N 1
ATOM 2441 C CA . LEU A 1 330 ? 15.671 9.610 -6.587 1.00 91.81 330 LEU A CA 1
ATOM 2442 C C . LEU A 1 330 ? 15.419 8.375 -7.461 1.00 91.81 330 LEU A C 1
ATOM 2444 O O . LEU A 1 330 ? 15.440 8.492 -8.685 1.00 91.81 330 LEU A O 1
ATOM 2448 N N . GLU A 1 331 ? 15.153 7.213 -6.864 1.00 89.81 331 GLU A N 1
ATOM 2449 C CA . GLU A 1 331 ? 14.781 5.992 -7.595 1.00 89.81 331 GLU A CA 1
ATOM 2450 C C . GLU A 1 331 ? 13.421 6.136 -8.294 1.00 89.81 331 GLU A C 1
ATOM 2452 O O . GLU A 1 331 ? 13.297 5.828 -9.480 1.00 89.81 331 GLU A O 1
ATOM 2457 N N . LEU A 1 332 ? 12.411 6.682 -7.608 1.00 92.88 332 LEU A N 1
ATOM 2458 C CA . LEU A 1 332 ? 11.109 6.991 -8.210 1.00 92.88 332 LEU A CA 1
ATOM 2459 C C . LEU A 1 332 ? 11.239 8.005 -9.352 1.00 92.88 332 LEU A C 1
ATOM 2461 O O . LEU A 1 332 ? 10.586 7.865 -10.388 1.00 92.88 332 LEU A O 1
ATOM 2465 N N . ALA A 1 333 ? 12.116 8.998 -9.207 1.00 93.25 333 ALA A N 1
ATOM 2466 C CA . ALA A 1 333 ? 12.392 9.963 -10.262 1.00 93.25 333 ALA A CA 1
ATOM 2467 C C . ALA A 1 333 ? 13.091 9.328 -11.466 1.00 93.25 333 ALA A C 1
ATOM 2469 O O . ALA A 1 333 ? 12.737 9.597 -12.613 1.00 93.25 333 ALA A O 1
ATOM 2470 N N . GLN A 1 334 ? 14.029 8.413 -11.220 1.00 90.38 334 GLN A N 1
ATOM 2471 C CA . GLN A 1 334 ? 14.649 7.597 -12.262 1.00 90.38 334 GLN A CA 1
ATOM 2472 C C . GLN A 1 334 ? 13.616 6.732 -12.996 1.00 90.38 334 GLN A C 1
ATOM 2474 O O . GLN A 1 334 ? 13.652 6.649 -14.221 1.00 90.38 334 GLN A O 1
ATOM 2479 N N . ALA A 1 335 ? 12.641 6.164 -12.285 1.00 91.50 335 ALA A N 1
ATOM 2480 C CA . ALA A 1 335 ? 11.513 5.441 -12.875 1.00 91.50 335 ALA A CA 1
ATOM 2481 C C . ALA A 1 335 ? 10.533 6.350 -13.657 1.00 91.50 335 ALA A C 1
ATOM 2483 O O . ALA A 1 335 ? 9.686 5.843 -14.399 1.00 91.50 335 ALA A O 1
ATOM 2484 N N . GLY A 1 336 ? 10.667 7.678 -13.531 1.00 93.88 336 GLY A N 1
ATOM 2485 C CA . GLY A 1 336 ? 9.774 8.706 -14.080 1.00 93.88 336 GLY A CA 1
ATOM 2486 C C . GLY A 1 336 ? 8.440 8.824 -13.347 1.00 93.88 336 GLY A C 1
ATOM 2487 O O . GLY A 1 336 ? 7.496 9.399 -13.885 1.00 93.88 336 GLY A O 1
ATOM 2488 N N . LEU A 1 337 ? 8.354 8.257 -12.145 1.00 95.38 337 LEU A N 1
ATOM 2489 C CA . LEU A 1 337 ? 7.159 8.270 -11.312 1.00 95.38 337 LEU A CA 1
ATOM 2490 C C . LEU A 1 337 ? 7.036 9.553 -10.487 1.00 95.38 337 LEU A C 1
ATOM 2492 O O . LEU A 1 337 ? 5.939 9.897 -10.070 1.00 95.38 337 LEU A O 1
ATOM 2496 N N . VAL A 1 338 ? 8.136 10.273 -10.275 1.00 95.81 338 VAL A N 1
ATOM 2497 C CA . VAL A 1 338 ? 8.189 11.577 -9.599 1.00 95.81 338 VAL A CA 1
ATOM 2498 C C . VAL A 1 338 ? 9.077 12.507 -10.425 1.00 95.81 338 VAL A C 1
ATOM 2500 O O . VAL A 1 338 ? 10.040 12.059 -11.040 1.00 95.81 338 VAL A O 1
ATOM 2503 N N . ASP A 1 339 ? 8.778 13.800 -10.452 1.00 95.31 339 ASP A N 1
ATOM 2504 C CA . ASP A 1 339 ? 9.686 14.816 -10.985 1.00 95.31 339 ASP A CA 1
ATOM 2505 C C . ASP A 1 339 ? 10.334 15.576 -9.824 1.00 95.31 339 ASP A C 1
ATOM 2507 O O . ASP A 1 339 ? 9.647 16.165 -8.983 1.00 95.31 339 ASP A O 1
ATOM 2511 N N . LEU A 1 340 ? 11.664 15.534 -9.784 1.00 92.94 340 LEU A N 1
ATOM 2512 C CA . LEU A 1 340 ? 12.505 16.282 -8.857 1.00 92.94 340 LEU A CA 1
ATOM 2513 C C . LEU A 1 340 ? 13.130 17.426 -9.649 1.00 92.94 340 LEU A C 1
ATOM 2515 O O . LEU A 1 340 ? 14.249 17.314 -10.154 1.00 92.94 340 LEU A O 1
ATOM 2519 N N . ALA A 1 341 ? 12.382 18.514 -9.816 1.00 85.88 341 ALA A N 1
ATOM 2520 C CA . ALA A 1 341 ? 12.849 19.622 -10.632 1.00 85.88 341 ALA A CA 1
ATOM 2521 C C . ALA A 1 341 ? 14.148 20.210 -10.046 1.00 85.88 341 ALA A C 1
ATOM 2523 O O . ALA A 1 341 ? 14.201 20.586 -8.878 1.00 85.88 341 ALA A O 1
ATOM 2524 N N . GLU A 1 342 ? 15.197 20.356 -10.857 1.00 75.50 342 GLU A N 1
ATOM 2525 C CA . GLU A 1 342 ? 16.358 21.177 -10.498 1.00 75.50 342 GLU A CA 1
ATOM 2526 C C . GLU A 1 342 ? 16.105 22.616 -10.968 1.00 75.50 342 GLU A C 1
ATOM 2528 O O . GLU A 1 342 ? 16.070 22.894 -12.169 1.00 75.50 342 GLU A O 1
ATOM 2533 N N . ALA A 1 343 ? 15.921 23.554 -10.037 1.00 53.56 343 ALA A N 1
ATOM 2534 C CA . ALA A 1 343 ? 15.688 24.959 -10.363 1.00 53.56 343 ALA A CA 1
ATOM 2535 C C . ALA A 1 343 ? 16.935 25.792 -10.037 1.00 53.56 343 ALA A C 1
ATOM 2537 O O . ALA A 1 343 ? 17.175 26.130 -8.885 1.00 53.56 343 ALA A O 1
ATOM 2538 N N . ASP A 1 344 ? 17.737 26.144 -11.049 1.00 55.00 344 ASP A N 1
ATOM 2539 C CA . ASP A 1 344 ? 18.827 27.137 -10.945 1.00 55.00 344 ASP A CA 1
ATOM 2540 C C . ASP A 1 344 ? 19.810 26.926 -9.764 1.00 55.00 344 ASP A C 1
ATOM 2542 O O . ASP A 1 344 ? 20.306 27.881 -9.162 1.00 55.00 344 ASP A O 1
ATOM 2546 N N . GLY A 1 345 ? 20.126 25.668 -9.436 1.00 59.06 345 GLY A N 1
ATOM 2547 C CA . GLY A 1 345 ? 21.030 25.317 -8.331 1.00 59.06 345 GLY A CA 1
ATOM 2548 C C . GLY A 1 345 ? 20.373 25.280 -6.946 1.00 59.06 345 GLY A C 1
ATOM 2549 O O . GLY A 1 345 ? 21.088 25.139 -5.955 1.00 59.06 345 GLY A O 1
ATOM 2550 N N . ALA A 1 346 ? 19.044 25.389 -6.884 1.00 63.94 346 ALA A N 1
ATOM 2551 C CA . ALA A 1 346 ? 18.217 25.080 -5.727 1.00 63.94 346 ALA A CA 1
ATOM 2552 C C . ALA A 1 346 ? 17.355 23.833 -5.995 1.00 63.94 346 ALA A C 1
ATOM 2554 O O . ALA A 1 346 ? 16.980 23.533 -7.134 1.00 63.94 346 ALA A O 1
ATOM 2555 N N . SER A 1 347 ? 17.042 23.125 -4.916 1.00 81.62 347 SER A N 1
ATOM 2556 C CA . SER A 1 347 ? 16.089 22.020 -4.888 1.00 81.62 347 SER A CA 1
ATOM 2557 C C . SER A 1 347 ? 14.699 22.505 -5.309 1.00 81.62 347 SER A C 1
ATOM 2559 O O . SER A 1 347 ? 14.095 23.320 -4.614 1.00 81.62 347 SER A O 1
ATOM 2561 N N . GLY A 1 348 ? 14.189 22.049 -6.452 1.00 88.81 348 GLY A N 1
ATOM 2562 C CA . GLY A 1 348 ? 12.838 22.383 -6.899 1.00 88.81 348 GLY A CA 1
ATOM 2563 C C . GLY A 1 348 ? 11.754 21.540 -6.216 1.00 88.81 348 GLY A C 1
ATOM 2564 O O . GLY A 1 348 ? 12.047 20.738 -5.320 1.00 88.81 348 GLY A O 1
ATOM 2565 N N . PRO A 1 349 ? 10.481 21.754 -6.597 1.00 93.62 349 PRO A N 1
ATOM 2566 C CA . PRO A 1 349 ? 9.362 21.001 -6.050 1.00 93.62 349 PRO A CA 1
ATOM 2567 C C . PRO A 1 349 ? 9.422 19.526 -6.462 1.00 93.62 349 PRO A C 1
ATOM 2569 O O . PRO A 1 349 ? 9.801 19.198 -7.587 1.00 93.62 349 PRO A O 1
ATOM 2572 N N . ILE A 1 350 ? 8.994 18.665 -5.545 1.00 95.00 350 ILE A N 1
ATOM 2573 C CA . ILE A 1 350 ? 8.732 17.244 -5.752 1.00 95.00 350 ILE A CA 1
ATOM 2574 C C . ILE A 1 350 ? 7.314 17.146 -6.306 1.00 95.00 350 ILE A C 1
ATOM 2576 O O . ILE A 1 350 ? 6.359 17.464 -5.601 1.00 95.00 350 ILE A O 1
ATOM 2580 N N . THR A 1 351 ? 7.155 16.760 -7.569 1.00 96.00 351 THR A N 1
ATOM 2581 C CA . THR A 1 351 ? 5.836 16.763 -8.224 1.00 96.00 351 THR A CA 1
ATOM 2582 C C . THR A 1 351 ? 5.498 15.432 -8.870 1.00 96.00 351 THR A C 1
ATOM 2584 O O . THR A 1 351 ? 6.377 14.654 -9.236 1.00 96.00 351 THR A O 1
ATOM 2587 N N . LEU A 1 352 ? 4.201 15.182 -9.029 1.00 95.00 352 LEU A N 1
ATOM 2588 C CA . LEU A 1 352 ? 3.663 14.036 -9.751 1.00 95.00 352 LEU A CA 1
ATOM 2589 C C . LEU A 1 352 ? 2.961 14.510 -11.021 1.00 95.00 352 LEU A C 1
ATOM 2591 O O . LEU A 1 352 ? 2.234 15.507 -11.020 1.00 95.00 352 LEU A O 1
ATOM 2595 N N . ALA A 1 353 ? 3.133 13.773 -12.118 1.00 95.81 353 ALA A N 1
ATOM 2596 C CA . ALA A 1 353 ? 2.306 14.001 -13.294 1.00 95.81 353 ALA A CA 1
ATOM 2597 C C . ALA A 1 353 ? 0.837 13.671 -12.948 1.00 95.81 353 ALA A C 1
ATOM 2599 O O . ALA A 1 353 ? 0.592 12.625 -12.346 1.00 95.81 353 ALA A O 1
ATOM 2600 N N . PRO A 1 354 ? -0.157 14.475 -13.378 1.00 96.19 354 PRO A N 1
ATOM 2601 C CA . PRO A 1 354 ? -1.567 14.243 -13.041 1.00 96.19 354 PRO A CA 1
ATOM 2602 C C . PRO A 1 354 ? -2.065 12.822 -13.348 1.00 96.19 354 PRO A C 1
ATOM 2604 O O . PRO A 1 354 ? -2.846 12.259 -12.594 1.00 96.19 354 PRO A O 1
ATOM 2607 N N . ALA A 1 355 ? -1.567 12.206 -14.424 1.00 96.56 355 ALA A N 1
ATOM 2608 C CA . ALA A 1 355 ? -1.922 10.842 -14.824 1.00 96.56 355 ALA A CA 1
ATOM 2609 C C . ALA A 1 355 ? -1.438 9.736 -13.862 1.00 96.56 355 ALA A C 1
ATOM 2611 O O . ALA A 1 355 ? -1.915 8.605 -13.971 1.00 96.56 355 ALA A O 1
ATOM 2612 N N . LEU A 1 356 ? -0.497 10.049 -12.964 1.00 96.88 356 LEU A N 1
ATOM 2613 C CA . LEU A 1 356 ? 0.075 9.124 -11.983 1.00 96.88 356 LEU A CA 1
ATOM 2614 C C . LEU A 1 356 ? -0.591 9.230 -10.607 1.00 96.88 356 LEU A C 1
ATOM 2616 O O . LEU A 1 356 ? -0.531 8.272 -9.848 1.00 96.88 356 LEU A O 1
ATOM 2620 N N . VAL A 1 357 ? -1.260 10.348 -10.299 1.00 96.50 357 VAL A N 1
ATOM 2621 C CA . VAL A 1 357 ? -1.928 10.563 -9.001 1.00 96.50 357 VAL A CA 1
ATOM 2622 C C . VAL A 1 357 ? -2.944 9.457 -8.671 1.00 96.50 357 VAL A C 1
ATOM 2624 O O . VAL A 1 357 ? -2.863 8.928 -7.566 1.00 96.50 357 VAL A O 1
ATOM 2627 N N . PRO A 1 358 ? -3.830 9.017 -9.594 1.00 96.56 358 PRO A N 1
ATOM 2628 C CA . PRO A 1 358 ? -4.744 7.909 -9.301 1.00 96.56 358 PRO A CA 1
ATOM 2629 C C . PRO A 1 358 ? -4.023 6.584 -9.010 1.00 96.56 358 PRO A C 1
ATOM 2631 O O . PRO A 1 358 ? -4.510 5.781 -8.229 1.00 96.56 358 PRO A O 1
ATOM 2634 N N . LEU A 1 359 ? -2.860 6.357 -9.631 1.00 97.00 359 LEU A N 1
ATOM 2635 C CA . LEU A 1 359 ? -2.085 5.123 -9.461 1.00 97.00 359 LEU A CA 1
ATOM 2636 C C . LEU A 1 359 ? -1.337 5.104 -8.127 1.00 97.00 359 LEU A C 1
ATOM 2638 O O . LEU A 1 359 ? -1.166 4.049 -7.531 1.00 97.00 359 LEU A O 1
ATOM 2642 N N . LEU A 1 360 ? -0.890 6.273 -7.661 1.00 95.56 360 LEU A N 1
ATOM 2643 C CA . LEU A 1 360 ? -0.346 6.418 -6.318 1.00 95.56 360 LEU A CA 1
ATOM 2644 C C . LEU A 1 360 ? -1.433 6.178 -5.263 1.00 95.56 360 LEU A C 1
ATOM 2646 O O . LEU A 1 360 ? -1.163 5.461 -4.311 1.00 95.56 360 LEU A O 1
ATOM 2650 N N . ALA A 1 361 ? -2.635 6.741 -5.441 1.00 94.50 361 ALA A N 1
ATOM 2651 C CA . ALA A 1 361 ? -3.758 6.497 -4.532 1.00 94.50 361 ALA A CA 1
ATOM 2652 C C . ALA A 1 361 ? -4.058 4.992 -4.420 1.00 94.50 361 ALA A C 1
ATOM 2654 O O . ALA A 1 361 ? -3.999 4.445 -3.329 1.00 94.50 361 ALA A O 1
ATOM 2655 N N . GLU A 1 362 ? -4.214 4.304 -5.558 1.00 94.81 362 GLU A N 1
ATOM 2656 C CA . GLU A 1 362 ? -4.427 2.849 -5.598 1.00 94.81 362 GLU A CA 1
ATOM 2657 C C . GLU A 1 362 ? -3.301 2.061 -4.901 1.00 94.81 362 GLU A C 1
ATOM 2659 O O . GLU A 1 362 ? -3.554 1.075 -4.213 1.00 94.81 362 GLU A O 1
ATOM 2664 N N . ALA A 1 363 ? -2.044 2.492 -5.049 1.00 92.88 363 ALA A N 1
ATOM 2665 C CA . ALA A 1 363 ? -0.914 1.851 -4.379 1.00 92.88 363 ALA A CA 1
ATOM 2666 C C . ALA A 1 363 ? -0.907 2.067 -2.857 1.00 92.88 363 ALA A C 1
ATOM 2668 O O . ALA A 1 363 ? -0.485 1.168 -2.131 1.00 92.88 363 ALA A O 1
ATOM 2669 N N . LEU A 1 364 ? -1.343 3.239 -2.385 1.00 90.19 364 LEU A N 1
ATOM 2670 C CA . LEU A 1 364 ? -1.457 3.559 -0.960 1.00 90.19 364 LEU A CA 1
ATOM 2671 C C . LEU A 1 364 ? -2.620 2.801 -0.316 1.00 90.19 364 LEU A C 1
ATOM 2673 O O . LEU A 1 364 ? -2.419 2.211 0.740 1.00 90.19 364 LEU A O 1
ATOM 2677 N N . ASP A 1 365 ? -3.769 2.724 -0.989 1.00 89.06 365 ASP A N 1
ATOM 2678 C CA . ASP A 1 365 ? -4.916 1.927 -0.538 1.00 89.06 365 ASP A CA 1
ATOM 2679 C C . ASP A 1 365 ? -4.506 0.458 -0.380 1.00 89.06 365 ASP A C 1
ATOM 2681 O O . ASP A 1 365 ? -4.681 -0.148 0.675 1.00 89.06 365 ASP A O 1
ATOM 2685 N N . ARG A 1 366 ? -3.830 -0.096 -1.395 1.00 88.44 366 ARG A N 1
ATOM 2686 C CA . ARG A 1 366 ? -3.287 -1.457 -1.338 1.00 88.44 366 ARG A CA 1
ATOM 2687 C C . ARG A 1 366 ? -2.266 -1.642 -0.212 1.00 88.44 366 ARG A C 1
ATOM 2689 O O . ARG A 1 366 ? -2.204 -2.706 0.398 1.00 88.44 366 ARG A O 1
ATOM 2696 N N . ALA A 1 367 ? -1.426 -0.640 0.043 1.00 85.31 367 ALA A N 1
ATOM 2697 C CA . ALA A 1 367 ? -0.447 -0.687 1.124 1.00 85.31 367 ALA A CA 1
ATOM 2698 C C . ALA A 1 367 ? -1.117 -0.694 2.505 1.00 85.31 367 ALA A C 1
ATOM 2700 O O . ALA A 1 367 ? -0.659 -1.427 3.372 1.00 85.31 367 ALA A O 1
ATOM 2701 N N . ALA A 1 368 ? -2.201 0.064 2.682 1.00 81.25 368 ALA A N 1
ATOM 2702 C CA . ALA A 1 368 ? -2.987 0.091 3.914 1.00 81.25 368 ALA A CA 1
ATOM 2703 C C . ALA A 1 368 ? -3.816 -1.192 4.127 1.00 81.25 368 ALA A C 1
ATOM 2705 O O . ALA A 1 368 ? -4.112 -1.554 5.260 1.00 81.25 368 ALA A O 1
ATOM 2706 N N . GLU A 1 369 ? -4.202 -1.890 3.054 1.00 80.25 369 GLU A N 1
ATOM 2707 C CA . GLU A 1 369 ? -4.928 -3.165 3.146 1.00 80.25 369 GLU A CA 1
ATOM 2708 C C . GLU A 1 369 ? -4.025 -4.366 3.479 1.00 80.25 369 GLU A C 1
ATOM 2710 O O . GLU A 1 369 ? -4.472 -5.297 4.159 1.00 80.25 369 GLU A O 1
ATOM 2715 N N . GLU A 1 370 ? -2.793 -4.376 2.952 1.00 78.56 370 GLU A N 1
ATOM 2716 C CA . GLU A 1 370 ? -1.846 -5.499 3.060 1.00 78.56 370 GLU A CA 1
ATOM 2717 C C . GLU A 1 370 ? -0.787 -5.339 4.170 1.00 78.56 370 GLU A C 1
ATOM 2719 O O . GLU A 1 370 ? -0.171 -6.343 4.545 1.00 78.56 370 GLU A O 1
ATOM 2724 N N . GLY A 1 371 ? -0.542 -4.113 4.647 1.00 64.12 371 GLY A N 1
ATOM 2725 C CA . GLY A 1 371 ? 0.357 -3.799 5.767 1.00 64.12 371 GLY A CA 1
ATOM 2726 C C . GLY A 1 371 ? -0.348 -3.931 7.104 1.00 64.12 371 GLY A C 1
ATOM 2727 O O . GLY A 1 371 ? 0.272 -4.530 8.011 1.00 64.12 371 GLY A O 1
#

Secondary structure (DSSP, 8-state):
--------------PPPPPPHHHHHHHHHHTTTHHHHHHHHHHHSSTTTHHHHHHHHHHHHHHHHHHHHH-TT-BTTB--HHHHHHHHHHHHHH-S-HHHHHHHHHHHHHHHHHHHHTT---S-HHHHHHHHHHHHHHHHHH--SPPPPGGGS----HHHHHHHHTT-HHHHHHHHHHHHHTT-EE--TTSPPPHHHHHHHHHHHHHTT-----HHHHHHHHHHTTSEEEETTTTEEEE-TGGGTTT-TTS-HHHHHHHHHHHHHHHHHHHHH---TT-HHHHHHHHHHHHHHHHHTSSSPPBHHHHHHTTTTT-HHHHHHHHHHHHHHHHHHHTTSSEEEEETTEEEEEE--GGGHHHHHHHHHHHHHH-